Protein AF-A0ABD7VKP6-F1 (afdb_monomer)

Organism: Pseudomonas fluorescens (NCBI:txid294)

Foldseek 3Di:
DPAPDPPCDPVNLVVLVVVLVVLVVCLVPPQDDDPDPLVSQLVSLVSQLVSLVVNLVSCVNRPHDLVVSVVSLVSNLVSQVSNLPSCCVVVVPNLAASAPLLPDVVSVVVLVVSLVSCVVSVVVVSNVSNVSSVVSNPCQQAAQVVQVSCVVPPPDGHHHDDHRDCVCVLVSQLVPDPDVVRSVVD

Radius of gyration: 18.15 Å; Cα contacts (8 Å, |Δi|>4): 199; chains: 1; bounding box: 39×47×45 Å

Structure (mmCIF, N/CA/C/O backbone):
data_AF-A0ABD7VKP6-F1
#
_entry.id   AF-A0ABD7VKP6-F1
#
loop_
_atom_site.group_PDB
_atom_site.id
_atom_site.type_symbol
_atom_site.label_atom_id
_atom_site.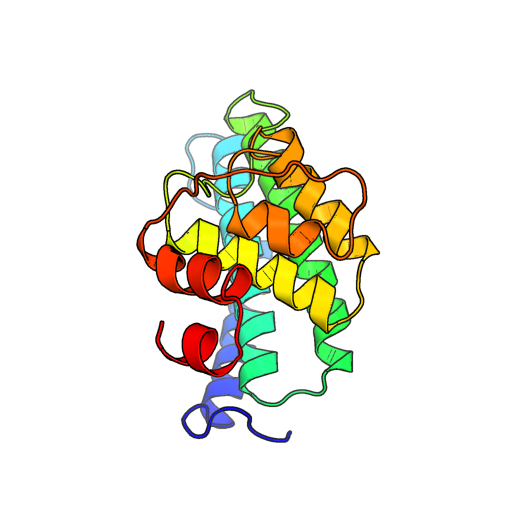label_alt_id
_atom_site.label_comp_id
_atom_site.label_asym_id
_atom_site.label_entity_id
_atom_site.label_seq_id
_atom_site.pdbx_PDB_ins_code
_atom_site.Cartn_x
_atom_sit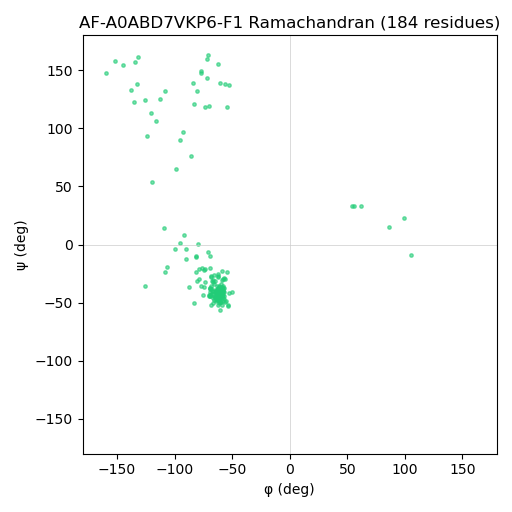e.Cartn_y
_atom_site.Cartn_z
_atom_site.occupancy
_atom_site.B_iso_or_equiv
_atom_site.auth_seq_id
_atom_site.auth_comp_id
_atom_site.auth_asym_id
_atom_site.auth_atom_id
_atom_site.pdbx_PDB_model_num
ATOM 1 N N . MET A 1 1 ? -0.422 -19.521 16.353 1.00 61.12 1 MET A N 1
ATOM 2 C CA . MET A 1 1 ? -1.219 -18.666 15.453 1.00 61.12 1 MET A CA 1
ATOM 3 C C . MET A 1 1 ? -2.625 -18.510 16.026 1.00 61.12 1 MET A C 1
ATOM 5 O O . MET A 1 1 ? -3.305 -19.516 16.214 1.00 61.12 1 MET A O 1
ATOM 9 N N . GLN A 1 2 ? -3.047 -17.293 16.378 1.00 71.88 2 GLN A N 1
ATOM 10 C CA . GLN A 1 2 ? -4.435 -17.028 16.788 1.00 71.88 2 GLN A CA 1
ATOM 11 C C . GLN A 1 2 ? -5.230 -16.589 15.557 1.00 71.88 2 GLN A C 1
ATOM 13 O O . GLN A 1 2 ? -5.168 -15.423 15.173 1.00 71.88 2 GLN A O 1
ATOM 18 N N . LYS A 1 3 ? -5.950 -17.519 14.915 1.00 74.31 3 LYS A N 1
ATOM 19 C CA . LYS A 1 3 ? -6.678 -17.238 13.667 1.00 74.31 3 LYS A CA 1
ATOM 20 C C . LYS A 1 3 ? -7.628 -16.054 13.820 1.00 74.31 3 LYS A C 1
ATOM 22 O O . LYS A 1 3 ? -8.584 -16.125 14.591 1.00 74.31 3 LYS A O 1
ATOM 27 N N . ARG A 1 4 ? -7.387 -14.995 13.040 1.00 85.25 4 ARG A N 1
ATOM 28 C CA . ARG A 1 4 ? -8.239 -13.793 13.006 1.00 85.25 4 ARG A CA 1
ATOM 29 C C . ARG A 1 4 ? -9.466 -13.986 12.115 1.00 85.25 4 ARG A C 1
ATOM 31 O O . ARG A 1 4 ? -10.488 -13.348 12.341 1.00 85.25 4 ARG A O 1
ATOM 38 N N . GLN A 1 5 ? -9.395 -14.906 11.151 1.00 87.94 5 GLN A N 1
ATOM 39 C CA . GLN A 1 5 ? -10.505 -15.266 10.271 1.00 87.94 5 GLN A CA 1
ATOM 40 C C . GLN A 1 5 ? -10.771 -16.775 10.310 1.00 87.94 5 GLN A C 1
ATOM 42 O O . GLN A 1 5 ? -9.892 -17.580 10.014 1.00 87.94 5 GLN A O 1
ATOM 47 N N . LYS A 1 6 ? -12.009 -17.171 10.630 1.00 84.94 6 LYS A N 1
ATOM 48 C CA . LYS A 1 6 ? -12.403 -18.586 10.775 1.00 84.94 6 LYS A CA 1
ATOM 49 C C . LYS A 1 6 ? -12.359 -19.356 9.455 1.00 84.94 6 LYS A C 1
ATOM 51 O O . LYS A 1 6 ? -12.109 -20.556 9.460 1.00 84.94 6 LYS A O 1
ATOM 56 N N . LEU A 1 7 ? -12.603 -18.667 8.340 1.00 87.06 7 LEU A N 1
ATOM 57 C CA . LEU A 1 7 ? -12.627 -19.264 7.001 1.00 87.06 7 LEU A CA 1
ATOM 58 C C . LEU A 1 7 ? -11.227 -19.446 6.388 1.00 87.06 7 LEU A C 1
ATOM 60 O O . LEU A 1 7 ? -11.088 -20.130 5.377 1.00 87.06 7 LEU A O 1
ATOM 64 N N . PHE A 1 8 ? -10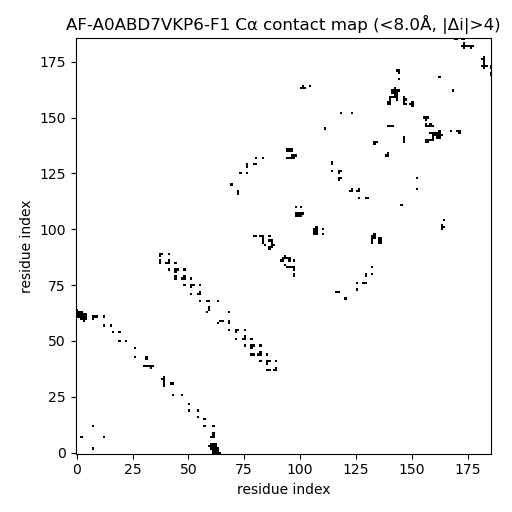.184 -18.877 6.999 1.00 89.31 8 PHE A N 1
ATOM 65 C CA . PHE A 1 8 ? -8.807 -18.998 6.528 1.00 89.31 8 PHE A CA 1
ATOM 66 C C . PHE A 1 8 ? -8.113 -20.152 7.267 1.00 89.31 8 PHE A C 1
ATOM 68 O O . PHE A 1 8 ? -7.595 -20.002 8.375 1.00 89.31 8 PHE A O 1
ATOM 75 N N . SER A 1 9 ? -8.203 -21.353 6.690 1.00 90.75 9 SER A N 1
ATOM 76 C CA . SER A 1 9 ? -7.634 -22.570 7.289 1.00 90.75 9 SER A CA 1
ATOM 77 C C . SER A 1 9 ? -6.103 -22.593 7.222 1.00 90.75 9 SER A C 1
ATOM 79 O O . SER A 1 9 ? -5.511 -21.943 6.365 1.00 90.75 9 SER A O 1
ATOM 81 N N . ASP A 1 10 ? -5.462 -23.401 8.076 1.00 90.69 10 ASP A N 1
ATOM 82 C CA . ASP A 1 10 ? -3.998 -23.556 8.044 1.00 90.69 10 ASP A CA 1
ATOM 83 C C . ASP A 1 10 ? -3.551 -24.133 6.698 1.00 90.69 10 ASP A C 1
ATOM 85 O O . ASP A 1 10 ? -2.626 -23.626 6.086 1.00 90.69 10 ASP A O 1
ATOM 89 N N . ALA A 1 11 ? -4.283 -25.119 6.168 1.00 93.19 11 ALA A N 1
ATOM 90 C CA . ALA A 1 11 ? -4.000 -25.691 4.854 1.00 93.19 11 ALA A CA 1
ATOM 91 C C . ALA A 1 11 ? -4.058 -24.644 3.729 1.00 93.19 11 ALA A C 1
ATOM 93 O O . ALA A 1 11 ? -3.255 -24.684 2.800 1.00 93.19 11 ALA A O 1
ATOM 94 N N . HIS A 1 12 ? -4.995 -23.696 3.809 1.00 92.81 12 HIS A N 1
ATOM 95 C CA . HIS A 1 12 ? -5.077 -22.611 2.837 1.00 92.81 12 HIS A CA 1
ATOM 96 C C . HIS A 1 12 ? -3.901 -21.637 2.982 1.00 92.81 12 HIS A C 1
ATOM 98 O O . HIS A 1 12 ? -3.329 -21.227 1.976 1.00 92.81 12 HIS A O 1
ATOM 104 N N . TYR A 1 13 ? -3.501 -21.314 4.213 1.00 94.62 13 TYR A N 1
ATOM 105 C CA . TYR A 1 13 ? -2.334 -20.473 4.462 1.00 94.62 13 TYR A CA 1
ATOM 106 C C . TYR A 1 13 ? -1.031 -21.123 3.971 1.00 94.62 13 TYR A C 1
ATOM 108 O O . TYR A 1 13 ? -0.263 -20.482 3.261 1.00 94.62 13 TYR A O 1
ATOM 116 N N . GLU A 1 14 ? -0.820 -22.412 4.241 1.00 95.06 14 GLU A N 1
ATOM 117 C CA . GLU A 1 14 ? 0.347 -23.160 3.754 1.00 95.06 14 GLU A CA 1
ATOM 118 C C . GLU A 1 14 ? 0.389 -23.240 2.221 1.00 95.06 14 GLU A C 1
ATOM 120 O O . GLU A 1 14 ? 1.440 -23.062 1.603 1.00 95.06 14 GLU A O 1
ATOM 125 N N . ASN A 1 15 ? -0.766 -23.452 1.579 1.00 96.25 15 ASN A N 1
ATOM 126 C CA . ASN A 1 15 ? -0.862 -23.400 0.120 1.00 96.25 15 ASN A CA 1
ATOM 127 C C . ASN A 1 15 ? -0.498 -22.011 -0.415 1.00 96.25 15 ASN A C 1
ATOM 129 O O . ASN A 1 15 ? 0.303 -21.915 -1.342 1.00 96.25 15 ASN A O 1
ATOM 133 N N . PHE A 1 16 ? -1.014 -20.949 0.210 1.00 96.06 16 PHE A N 1
ATOM 134 C CA . PHE A 1 16 ? -0.663 -19.577 -0.141 1.00 96.06 16 PHE A CA 1
ATOM 135 C C . PHE A 1 16 ? 0.844 -19.315 0.002 1.00 96.06 16 PHE A C 1
ATOM 137 O O . PHE A 1 16 ? 1.443 -18.716 -0.888 1.00 96.06 16 PHE A O 1
ATOM 144 N N . LEU A 1 17 ? 1.482 -19.767 1.089 1.00 96.50 17 LEU A N 1
ATOM 145 C CA . LEU A 1 17 ? 2.922 -19.582 1.298 1.00 96.50 17 LEU A CA 1
ATOM 146 C C . LEU A 1 17 ? 3.752 -20.294 0.224 1.00 96.50 17 LEU A C 1
ATOM 148 O O . LEU A 1 17 ? 4.722 -19.716 -0.274 1.00 96.50 17 LEU A O 1
ATOM 152 N N . ARG A 1 18 ? 3.351 -21.508 -0.170 1.00 97.31 18 ARG A N 1
ATOM 153 C CA . ARG A 1 18 ? 3.990 -22.248 -1.267 1.00 97.31 18 ARG A CA 1
ATOM 154 C C . ARG A 1 18 ? 3.856 -21.503 -2.596 1.00 97.31 18 ARG A C 1
ATOM 156 O O . ARG A 1 18 ? 4.871 -21.223 -3.227 1.00 97.31 18 ARG A O 1
ATOM 163 N N . GLU A 1 19 ? 2.639 -21.117 -2.975 1.00 96.38 19 GLU A N 1
ATOM 164 C CA . GLU A 1 19 ? 2.368 -20.368 -4.213 1.00 96.38 19 GLU A CA 1
ATOM 165 C C . GLU A 1 19 ? 3.098 -19.017 -4.236 1.00 96.38 19 GLU A C 1
ATOM 167 O O . GLU A 1 19 ? 3.648 -18.604 -5.257 1.00 96.38 19 GLU A O 1
ATOM 172 N N . HIS A 1 20 ? 3.167 -18.330 -3.094 1.00 96.50 20 HIS A N 1
ATOM 173 C CA . HIS A 1 20 ? 3.938 -17.101 -2.948 1.00 96.50 20 HIS A CA 1
ATOM 174 C C . HIS A 1 20 ? 5.443 -17.345 -3.147 1.00 96.50 20 HIS A C 1
ATOM 176 O O . HIS A 1 20 ? 6.126 -16.530 -3.772 1.00 96.50 20 HIS A O 1
ATOM 182 N N . GLY A 1 21 ? 5.977 -18.453 -2.626 1.00 95.69 21 GLY A N 1
ATOM 183 C CA . GLY A 1 21 ? 7.357 -18.878 -2.865 1.00 95.69 21 GLY A CA 1
ATOM 184 C C . GLY A 1 21 ? 7.633 -19.120 -4.350 1.00 95.69 21 GLY A C 1
ATOM 185 O O . GLY A 1 21 ? 8.574 -18.550 -4.898 1.00 95.69 21 GLY A O 1
ATOM 186 N N . GLU A 1 22 ? 6.766 -19.878 -5.019 1.00 96.00 22 GLU A N 1
ATOM 187 C CA . GLU A 1 22 ? 6.849 -20.150 -6.460 1.00 96.00 22 GLU A CA 1
ATOM 188 C C . GLU A 1 22 ? 6.796 -18.857 -7.290 1.00 96.00 22 GLU A C 1
ATOM 190 O O . GLU A 1 22 ? 7.617 -18.654 -8.187 1.00 96.00 22 GLU A O 1
ATOM 195 N N . ALA A 1 23 ? 5.901 -17.927 -6.947 1.00 95.62 23 ALA A N 1
ATOM 196 C CA . ALA A 1 23 ? 5.805 -16.628 -7.610 1.00 95.62 23 ALA A CA 1
ATOM 197 C C . ALA A 1 23 ? 7.088 -15.784 -7.464 1.00 95.62 23 ALA A C 1
ATOM 199 O O . ALA A 1 23 ? 7.480 -15.088 -8.406 1.00 95.62 23 ALA A O 1
ATOM 200 N N . ASN A 1 24 ? 7.774 -15.859 -6.319 1.00 94.12 24 ASN A N 1
ATOM 201 C CA . ASN A 1 24 ? 9.070 -15.198 -6.139 1.00 94.12 24 ASN A CA 1
ATOM 202 C C . ASN A 1 24 ? 10.174 -15.835 -6.995 1.00 94.12 24 ASN A C 1
ATOM 204 O O . ASN A 1 24 ? 11.036 -15.119 -7.506 1.00 94.12 24 ASN A O 1
ATOM 208 N N . GLU A 1 25 ? 10.158 -17.152 -7.193 1.00 94.19 25 GLU A N 1
ATOM 209 C CA . GLU A 1 25 ? 11.109 -17.813 -8.097 1.00 94.19 25 GLU A CA 1
ATOM 210 C C . GLU A 1 25 ? 10.847 -17.455 -9.566 1.00 94.19 25 GLU A C 1
ATOM 212 O O . GLU A 1 25 ? 11.790 -17.196 -10.321 1.00 94.19 25 GLU A O 1
ATOM 217 N N . ILE A 1 26 ? 9.577 -17.329 -9.967 1.00 92.25 26 ILE A N 1
ATOM 218 C CA . ILE A 1 26 ? 9.206 -16.816 -11.295 1.00 92.25 26 ILE A CA 1
ATOM 219 C C . ILE A 1 26 ? 9.755 -15.400 -11.483 1.00 92.25 26 ILE A C 1
ATOM 221 O O . ILE A 1 26 ? 10.364 -15.116 -12.514 1.00 92.25 26 ILE A O 1
ATOM 225 N N . LEU A 1 27 ? 9.620 -14.525 -10.481 1.00 92.62 27 LEU A N 1
ATOM 226 C CA . LEU A 1 27 ? 10.197 -13.180 -10.532 1.00 92.62 27 LEU A CA 1
ATOM 227 C C . LEU A 1 27 ? 11.716 -13.205 -10.764 1.00 92.62 27 LEU A C 1
ATOM 229 O O . LEU A 1 27 ? 12.222 -12.370 -11.506 1.00 92.62 27 LEU A O 1
ATOM 233 N N . LYS A 1 28 ? 12.461 -14.149 -10.190 1.00 91.38 28 LYS A N 1
ATOM 234 C CA . LYS A 1 28 ? 13.923 -14.217 -10.381 1.00 91.38 28 LYS A CA 1
ATOM 235 C C . LYS A 1 28 ? 14.334 -14.723 -11.764 1.00 91.38 28 LYS A C 1
ATOM 237 O O . LYS A 1 28 ? 15.387 -14.341 -12.264 1.00 91.38 28 LYS A O 1
ATOM 242 N N . THR A 1 29 ? 13.537 -15.606 -12.355 1.00 92.19 29 THR A N 1
ATOM 243 C CA . THR A 1 29 ? 13.946 -16.413 -13.519 1.00 92.19 29 THR A CA 1
ATOM 244 C C . THR A 1 29 ? 13.270 -16.001 -14.822 1.00 92.19 29 THR A C 1
ATOM 246 O O . THR A 1 29 ? 13.805 -16.250 -15.900 1.00 92.19 29 THR A O 1
ATOM 249 N N . THR A 1 30 ? 12.101 -15.366 -14.743 1.00 92.94 30 THR A N 1
ATOM 250 C CA . THR A 1 30 ? 11.238 -15.108 -15.897 1.00 92.94 30 THR A CA 1
ATOM 251 C C . THR A 1 30 ? 11.172 -13.621 -16.195 1.00 92.94 30 THR A C 1
ATOM 253 O O . THR A 1 30 ? 10.787 -12.829 -15.336 1.00 92.94 30 THR A O 1
ATOM 256 N N . LYS A 1 31 ? 11.498 -13.237 -17.434 1.00 92.81 31 LYS A N 1
ATOM 257 C CA . LYS A 1 31 ? 11.267 -11.883 -17.950 1.00 92.81 31 LYS A CA 1
ATOM 258 C C . LYS A 1 31 ? 9.812 -11.732 -18.385 1.00 92.81 31 LYS A C 1
ATOM 260 O O . LYS A 1 31 ? 9.294 -12.599 -19.089 1.00 92.81 31 LYS A O 1
ATOM 265 N N . PHE A 1 32 ? 9.148 -10.656 -17.973 1.00 94.50 32 PHE A N 1
ATOM 266 C CA . PHE A 1 32 ? 7.759 -10.435 -18.366 1.00 94.50 32 PHE A CA 1
ATOM 267 C C . PHE A 1 32 ? 7.686 -9.919 -19.801 1.00 94.50 32 PHE A C 1
ATOM 269 O O . PHE A 1 32 ? 8.586 -9.236 -20.290 1.00 94.50 32 PHE A O 1
ATOM 276 N N . LYS A 1 33 ? 6.620 -10.290 -20.511 1.00 95.44 33 LYS A N 1
ATOM 277 C CA . LYS A 1 33 ? 6.442 -9.866 -21.897 1.00 95.44 33 LYS A CA 1
ATOM 278 C C . LYS A 1 33 ? 6.055 -8.387 -21.926 1.00 95.44 33 LYS A C 1
ATOM 280 O O . LYS A 1 33 ? 5.004 -8.021 -21.413 1.00 95.44 33 LYS A O 1
ATOM 285 N N . SER A 1 34 ? 6.896 -7.576 -22.553 1.00 95.44 34 SER A N 1
ATOM 286 C CA . SER A 1 34 ? 6.649 -6.169 -22.858 1.00 95.44 34 SER A CA 1
ATOM 287 C C . SER A 1 34 ? 7.427 -5.786 -24.114 1.00 95.44 34 SER A C 1
ATOM 289 O O . SER A 1 34 ? 8.413 -6.448 -24.452 1.00 95.44 34 SER A O 1
ATOM 291 N N . ASP A 1 35 ? 6.987 -4.728 -24.786 1.00 94.69 35 ASP A N 1
ATOM 292 C CA . ASP A 1 35 ? 7.643 -4.208 -25.985 1.00 94.69 35 ASP A CA 1
ATOM 293 C C . ASP A 1 35 ? 8.922 -3.420 -25.644 1.00 94.69 35 ASP A C 1
ATOM 295 O O . ASP A 1 35 ? 9.801 -3.274 -26.493 1.00 94.69 35 ASP A O 1
ATOM 299 N N . THR A 1 36 ? 9.065 -2.958 -24.393 1.00 96.12 36 THR A N 1
ATOM 300 C CA . THR A 1 36 ? 10.215 -2.171 -23.916 1.00 96.12 36 THR A CA 1
ATOM 301 C C . THR A 1 36 ? 10.779 -2.696 -22.591 1.00 96.12 36 THR A C 1
ATOM 303 O O . THR A 1 36 ? 10.127 -3.450 -21.862 1.00 96.12 36 THR A O 1
ATOM 306 N N . SER A 1 37 ? 12.020 -2.315 -22.263 1.00 95.62 37 SER A N 1
ATOM 307 C CA . SER A 1 37 ? 12.634 -2.615 -20.959 1.00 95.62 37 SER A CA 1
ATOM 308 C C . SER A 1 37 ? 11.895 -1.939 -19.811 1.00 95.62 37 SER A C 1
ATOM 310 O O . SER A 1 37 ? 11.703 -2.545 -18.760 1.00 95.62 37 SER A O 1
ATOM 312 N N . GLU A 1 38 ? 11.456 -0.706 -20.026 1.00 96.38 38 GLU A N 1
ATOM 313 C CA . GLU A 1 38 ? 10.763 0.120 -19.043 1.00 96.38 38 GLU A CA 1
ATOM 314 C C . GLU A 1 38 ? 9.365 -0.446 -18.774 1.00 96.38 38 GLU A C 1
ATOM 316 O O . GLU A 1 38 ? 8.972 -0.615 -17.622 1.00 96.38 38 GLU A O 1
ATOM 321 N N . GLY A 1 39 ? 8.649 -0.852 -19.828 1.00 96.62 39 GLY A N 1
ATOM 322 C CA . GLY A 1 39 ? 7.349 -1.504 -19.700 1.00 96.62 39 GLY A CA 1
ATOM 323 C C . GLY A 1 39 ? 7.444 -2.847 -18.972 1.00 96.62 39 GLY A C 1
ATOM 324 O O . GLY A 1 39 ? 6.588 -3.170 -18.146 1.00 96.62 39 GLY A O 1
ATOM 325 N N . GLU A 1 40 ? 8.506 -3.620 -19.211 1.00 97.31 40 GLU A N 1
ATOM 326 C CA . GLU A 1 40 ? 8.774 -4.847 -18.454 1.00 97.31 40 GLU A CA 1
ATOM 327 C C . GLU A 1 40 ? 9.015 -4.558 -16.970 1.00 97.31 40 GLU A C 1
ATOM 329 O O . GLU A 1 40 ? 8.418 -5.219 -16.116 1.00 97.31 40 GLU A O 1
ATOM 334 N N . ALA A 1 41 ? 9.820 -3.537 -16.663 1.00 97.38 41 ALA A N 1
ATOM 335 C CA . ALA A 1 41 ? 10.109 -3.119 -15.297 1.00 97.38 41 ALA A CA 1
ATOM 336 C C . ALA A 1 41 ? 8.843 -2.654 -14.558 1.00 97.38 41 ALA A C 1
ATOM 338 O O . ALA A 1 41 ? 8.649 -3.010 -13.393 1.00 97.38 41 ALA A O 1
ATOM 339 N N . THR A 1 42 ? 7.945 -1.930 -15.231 1.00 97.56 42 THR A N 1
ATOM 340 C CA . THR A 1 42 ? 6.644 -1.504 -14.687 1.00 97.56 42 THR A CA 1
ATOM 341 C C . THR A 1 42 ? 5.730 -2.691 -14.375 1.00 97.56 42 THR A C 1
ATOM 343 O O . THR A 1 42 ? 5.141 -2.766 -13.291 1.00 97.56 42 THR A O 1
ATOM 346 N N . LEU A 1 43 ? 5.631 -3.665 -15.285 1.00 97.25 43 LEU A N 1
ATOM 347 C CA . LEU A 1 43 ? 4.843 -4.884 -15.056 1.00 97.25 43 LEU A CA 1
ATOM 348 C C . LEU A 1 43 ? 5.411 -5.706 -13.893 1.00 97.25 43 LEU A C 1
ATOM 350 O O . LEU A 1 43 ? 4.673 -6.160 -13.012 1.00 97.25 43 LEU A O 1
ATOM 354 N N . ARG A 1 44 ? 6.734 -5.871 -13.870 1.00 97.38 44 ARG A N 1
ATOM 355 C CA . ARG A 1 44 ? 7.465 -6.593 -12.826 1.00 97.38 44 ARG A CA 1
ATOM 356 C C . ARG A 1 44 ? 7.295 -5.946 -11.459 1.00 97.38 44 ARG A C 1
ATOM 358 O O . ARG A 1 44 ? 7.018 -6.651 -10.486 1.00 97.38 44 ARG A O 1
ATOM 365 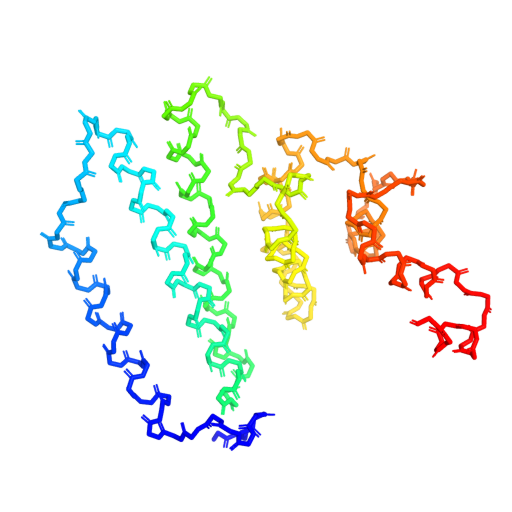N N . SER A 1 45 ? 7.441 -4.628 -11.372 1.00 97.81 45 SER A N 1
ATOM 366 C CA . SER A 1 45 ? 7.311 -3.897 -10.114 1.00 97.81 45 SER A CA 1
ATOM 367 C C . SER A 1 45 ? 5.877 -3.949 -9.577 1.00 97.81 45 SER A C 1
ATOM 369 O O . SER A 1 45 ? 5.699 -4.221 -8.389 1.00 97.81 45 SER A O 1
ATOM 371 N N . ARG A 1 46 ? 4.844 -3.835 -10.436 1.00 97.00 46 ARG A N 1
ATOM 372 C CA . ARG A 1 46 ? 3.435 -4.037 -10.027 1.00 97.00 46 ARG A CA 1
ATOM 373 C C . ARG A 1 46 ? 3.201 -5.437 -9.489 1.00 97.00 46 ARG A C 1
ATOM 375 O O . ARG A 1 46 ? 2.571 -5.597 -8.447 1.00 97.00 46 ARG A O 1
ATOM 382 N N . PHE A 1 47 ? 3.700 -6.457 -10.181 1.00 97.25 47 PHE A N 1
ATOM 383 C CA . PHE A 1 47 ? 3.543 -7.835 -9.730 1.00 97.25 47 PHE A CA 1
ATOM 384 C C . PHE A 1 47 ? 4.223 -8.056 -8.377 1.00 97.25 47 PHE A C 1
ATOM 386 O O . PHE A 1 47 ? 3.599 -8.593 -7.463 1.00 97.25 47 PHE A O 1
ATOM 393 N N . SER A 1 48 ? 5.468 -7.594 -8.220 1.00 97.75 48 SER A N 1
ATOM 394 C CA . SER A 1 48 ? 6.211 -7.717 -6.963 1.00 97.75 48 SER A CA 1
ATOM 395 C C . SER A 1 48 ? 5.529 -6.980 -5.810 1.00 97.75 48 SER A C 1
ATOM 397 O O . SER A 1 48 ? 5.462 -7.524 -4.708 1.00 97.75 48 SER A O 1
ATOM 399 N N . GLN A 1 49 ? 5.017 -5.769 -6.040 1.00 98.19 49 GLN A N 1
ATOM 400 C CA . GLN A 1 49 ? 4.299 -5.002 -5.024 1.00 98.19 49 GLN A CA 1
ATOM 401 C C . GLN A 1 49 ? 3.002 -5.711 -4.6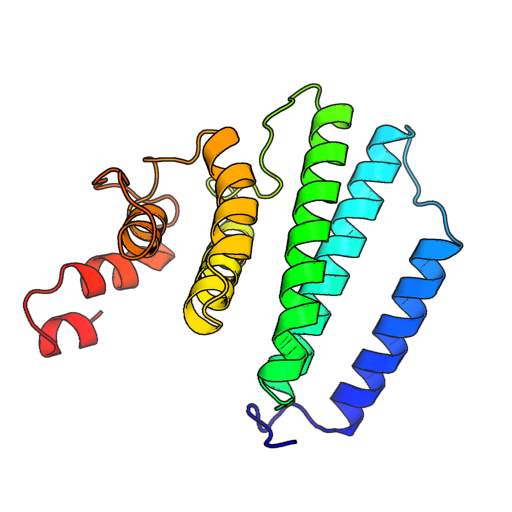08 1.00 98.19 49 GLN A C 1
ATOM 403 O O . GLN A 1 49 ? 2.781 -5.918 -3.414 1.00 98.19 49 GLN A O 1
ATOM 408 N N . ARG A 1 50 ? 2.195 -6.197 -5.562 1.00 97.19 50 ARG A N 1
ATOM 409 C CA . ARG A 1 50 ? 0.966 -6.955 -5.253 1.00 97.19 50 ARG A CA 1
ATOM 410 C C . ARG A 1 50 ? 1.260 -8.252 -4.512 1.00 97.19 50 ARG A C 1
ATOM 412 O O . ARG A 1 50 ? 0.496 -8.650 -3.634 1.00 97.19 50 ARG A O 1
ATOM 419 N N . LEU A 1 51 ? 2.356 -8.923 -4.861 1.00 97.81 51 LEU A N 1
ATOM 420 C CA . LEU A 1 51 ? 2.787 -10.144 -4.193 1.00 97.81 51 LEU A CA 1
ATOM 421 C C . LEU A 1 51 ? 3.167 -9.870 -2.726 1.00 97.81 51 LEU A C 1
ATOM 423 O O . LEU A 1 51 ? 2.773 -10.637 -1.844 1.00 97.81 51 LEU A O 1
ATOM 427 N N . ALA A 1 52 ? 3.857 -8.756 -2.454 1.00 98.38 52 ALA A N 1
ATOM 428 C CA . ALA A 1 52 ? 4.179 -8.309 -1.098 1.00 98.38 52 ALA A CA 1
ATOM 429 C C . ALA A 1 52 ? 2.921 -7.933 -0.293 1.00 98.38 52 ALA A C 1
ATOM 431 O O . ALA A 1 52 ? 2.769 -8.392 0.841 1.00 98.38 52 ALA A O 1
ATOM 432 N N . LEU A 1 53 ? 1.989 -7.179 -0.891 1.00 98.19 53 LEU A N 1
ATOM 433 C CA . LEU A 1 53 ? 0.734 -6.785 -0.241 1.00 98.19 53 LEU A CA 1
ATOM 434 C C . LEU A 1 53 ? -0.089 -8.012 0.155 1.00 98.19 53 LEU A C 1
ATOM 436 O O . LEU A 1 53 ? -0.494 -8.152 1.309 1.00 98.19 53 LEU A O 1
ATOM 440 N N . ARG A 1 54 ? -0.277 -8.945 -0.786 1.00 97.19 54 ARG A N 1
ATOM 441 C CA . ARG A 1 54 ? -1.008 -10.195 -0.542 1.00 97.19 54 ARG A CA 1
ATOM 442 C C . ARG A 1 54 ? -0.402 -10.996 0.600 1.00 97.19 54 ARG A C 1
ATOM 444 O O . ARG A 1 54 ? -1.151 -11.532 1.408 1.00 97.19 54 ARG A O 1
ATOM 451 N N . LYS A 1 55 ? 0.929 -11.066 0.692 1.00 97.69 55 LYS A N 1
ATOM 452 C CA . LYS A 1 55 ? 1.595 -11.774 1.790 1.00 97.69 55 LYS A CA 1
ATOM 453 C C . LYS A 1 55 ? 1.344 -11.113 3.135 1.00 97.69 55 LYS A C 1
ATOM 455 O O . LYS A 1 55 ? 0.970 -11.813 4.070 1.00 97.69 55 LYS A O 1
ATOM 460 N N . LEU A 1 56 ? 1.502 -9.794 3.227 1.00 97.81 56 LEU A N 1
ATOM 461 C CA . LEU A 1 56 ? 1.226 -9.062 4.463 1.00 97.81 56 LEU A CA 1
ATOM 462 C C . LEU A 1 56 ? -0.225 -9.280 4.922 1.00 97.81 56 LEU A C 1
ATOM 464 O O . LEU A 1 56 ? -0.456 -9.599 6.089 1.00 97.81 56 LEU A O 1
ATOM 468 N N . MET A 1 57 ? -1.184 -9.177 3.996 1.00 95.81 57 MET A N 1
ATOM 469 C CA . MET A 1 57 ? -2.600 -9.411 4.292 1.00 95.81 57 MET A CA 1
ATOM 470 C C . MET A 1 57 ? -2.858 -10.853 4.730 1.00 95.81 57 MET A C 1
ATOM 472 O O . MET A 1 57 ? -3.486 -11.067 5.763 1.00 95.81 57 MET A O 1
ATOM 476 N N . ALA A 1 58 ? -2.325 -11.843 4.009 1.00 95.88 58 ALA A N 1
ATOM 477 C CA . ALA A 1 58 ? -2.489 -13.253 4.351 1.00 95.88 58 ALA A CA 1
ATOM 478 C C . ALA A 1 58 ? -1.925 -13.576 5.741 1.00 95.88 58 ALA A C 1
ATOM 480 O O . ALA A 1 58 ? -2.605 -14.227 6.527 1.00 95.88 58 ALA A O 1
ATOM 481 N N . MET A 1 59 ? -0.734 -13.071 6.081 1.00 96.19 59 MET A N 1
ATOM 482 C CA . MET A 1 59 ? -0.130 -13.249 7.408 1.00 96.19 59 MET A CA 1
ATOM 483 C C . MET A 1 59 ? -0.994 -12.631 8.513 1.00 96.19 59 MET A C 1
ATOM 485 O O . MET A 1 59 ? -1.263 -13.267 9.539 1.00 96.19 59 MET A O 1
ATOM 489 N N . TYR A 1 60 ? -1.485 -11.406 8.298 1.00 94.88 60 TYR A N 1
ATOM 490 C CA . TYR A 1 60 ? -2.403 -10.767 9.237 1.00 94.88 60 TYR A CA 1
ATOM 491 C C . TYR A 1 60 ? -3.671 -11.610 9.428 1.00 94.88 60 TYR A C 1
ATOM 493 O O . TYR A 1 60 ? -4.007 -11.962 10.563 1.00 94.88 60 TYR A O 1
ATOM 501 N N . THR A 1 61 ? -4.336 -11.996 8.338 1.00 93.88 61 THR A N 1
ATOM 502 C CA . THR A 1 61 ? -5.571 -12.795 8.350 1.00 93.88 61 THR A CA 1
ATOM 503 C C . THR A 1 61 ? -5.375 -14.168 8.994 1.00 93.88 61 THR A C 1
ATOM 505 O O . THR A 1 61 ? -6.234 -14.610 9.766 1.00 93.88 61 THR A O 1
ATOM 508 N N . ALA A 1 62 ? -4.237 -14.816 8.734 1.00 94.62 62 ALA A N 1
ATOM 509 C CA . ALA A 1 62 ? -3.879 -16.110 9.302 1.00 94.62 62 ALA A CA 1
ATOM 510 C C . ALA A 1 62 ? -3.763 -16.061 10.825 1.00 94.62 62 ALA A C 1
ATOM 512 O O . ALA A 1 62 ? -4.049 -17.053 11.488 1.00 94.62 62 ALA A O 1
ATOM 513 N N . GLY A 1 63 ? -3.438 -14.904 11.403 1.00 93.81 63 GLY A N 1
ATOM 514 C CA . GLY A 1 63 ? -3.232 -14.804 12.844 1.00 93.81 63 GLY A CA 1
ATOM 515 C C . GLY A 1 63 ? -1.771 -14.835 13.261 1.00 93.81 63 GLY A C 1
ATOM 516 O O . GLY A 1 63 ? -1.490 -15.220 14.399 1.00 93.81 63 GLY A O 1
ATOM 517 N N . GLU A 1 64 ? -0.857 -14.484 12.353 1.00 95.12 64 GLU A N 1
ATOM 518 C CA . GLU A 1 64 ? 0.564 -14.351 12.669 1.00 95.12 64 GLU A CA 1
ATOM 519 C C . GLU A 1 64 ? 0.793 -13.253 13.712 1.00 95.12 64 GLU A C 1
ATOM 521 O O . GLU A 1 64 ? -0.014 -12.319 13.868 1.00 95.12 64 GLU A O 1
ATOM 526 N N . GLU A 1 65 ? 1.903 -13.376 14.436 1.00 94.56 65 GLU A N 1
ATOM 527 C CA . GLU A 1 65 ? 2.312 -12.396 15.438 1.00 94.56 65 GLU A CA 1
ATOM 528 C C . GLU A 1 65 ? 2.523 -11.026 14.793 1.00 94.56 65 GLU A C 1
ATOM 530 O O . GLU A 1 65 ? 3.115 -10.915 13.720 1.00 94.56 65 GLU A O 1
ATOM 535 N N . ILE A 1 66 ? 2.076 -9.960 15.460 1.00 94.38 66 ILE A N 1
ATOM 536 C CA . ILE A 1 66 ? 2.155 -8.594 14.916 1.00 94.38 66 ILE A CA 1
ATOM 537 C C . ILE A 1 66 ? 3.604 -8.194 14.601 1.00 94.38 66 ILE A C 1
ATOM 539 O O . ILE A 1 66 ? 3.865 -7.558 13.582 1.00 94.38 66 ILE A O 1
ATOM 543 N N . SER A 1 67 ? 4.562 -8.633 15.423 1.00 95.75 67 SER A N 1
ATOM 544 C CA . SER A 1 67 ? 5.995 -8.402 15.201 1.00 95.75 67 SER A CA 1
ATOM 545 C C . SER A 1 67 ? 6.502 -8.976 13.874 1.00 95.75 67 SER A C 1
ATOM 547 O O . SER A 1 67 ? 7.401 -8.397 13.268 1.00 95.75 67 SER A O 1
ATOM 549 N N . SER A 1 68 ? 5.902 -10.065 13.380 1.00 96.25 68 SER A N 1
ATOM 550 C CA . SER A 1 68 ? 6.255 -10.668 12.088 1.00 96.25 68 SER A CA 1
ATOM 551 C C . SER A 1 68 ? 5.761 -9.852 10.886 1.00 96.25 68 SER A C 1
ATOM 553 O O . SER A 1 68 ? 6.319 -9.969 9.794 1.00 96.25 68 SER A O 1
ATOM 555 N N . LEU A 1 69 ? 4.753 -8.992 11.080 1.00 97.38 69 LEU A N 1
ATOM 556 C CA . LEU A 1 69 ? 4.177 -8.154 10.025 1.00 97.38 69 LEU A CA 1
ATOM 557 C C . LEU A 1 69 ? 5.045 -6.929 9.727 1.00 97.38 69 LEU A C 1
ATOM 559 O O . LEU A 1 69 ? 5.088 -6.473 8.589 1.00 97.38 69 LEU A O 1
ATOM 563 N N . ILE A 1 70 ? 5.773 -6.423 10.726 1.00 97.31 70 ILE A N 1
ATOM 564 C CA . ILE A 1 70 ? 6.632 -5.235 10.612 1.00 97.31 70 ILE A CA 1
ATOM 565 C C . ILE A 1 70 ? 7.643 -5.343 9.451 1.00 97.31 70 ILE A C 1
ATOM 567 O O . ILE A 1 70 ? 7.645 -4.449 8.602 1.00 97.31 70 ILE A O 1
ATOM 571 N N . PRO A 1 71 ? 8.467 -6.406 9.335 1.00 98.12 71 PRO A N 1
ATOM 572 C CA . PRO A 1 71 ? 9.391 -6.533 8.205 1.00 98.12 71 PRO A CA 1
ATOM 573 C C . PRO A 1 71 ? 8.672 -6.715 6.860 1.00 98.12 71 PRO A C 1
ATOM 575 O O . PRO A 1 71 ? 9.211 -6.343 5.820 1.00 98.12 71 PRO A O 1
ATOM 578 N N . GLN A 1 72 ? 7.451 -7.263 6.849 1.00 98.25 72 GLN A N 1
ATOM 579 C CA . GLN A 1 72 ? 6.673 -7.384 5.612 1.00 98.25 72 GLN A CA 1
ATOM 580 C C . GLN A 1 72 ? 6.103 -6.037 5.162 1.00 98.25 72 GLN A C 1
ATOM 582 O O . GLN A 1 72 ? 6.085 -5.771 3.963 1.00 98.25 72 GLN A O 1
ATOM 587 N N . LEU A 1 73 ? 5.680 -5.185 6.101 1.00 98.62 73 LEU A N 1
ATOM 588 C CA . LEU A 1 73 ? 5.254 -3.816 5.813 1.00 98.62 73 LEU A CA 1
ATOM 589 C C . LEU A 1 73 ? 6.417 -2.984 5.257 1.00 98.62 73 LEU A C 1
ATOM 591 O O . LEU A 1 73 ? 6.239 -2.254 4.289 1.00 98.62 73 LEU A O 1
ATOM 595 N N . GLU A 1 74 ? 7.617 -3.142 5.813 1.00 98.62 74 GLU A N 1
ATOM 596 C CA . GLU A 1 74 ? 8.819 -2.475 5.304 1.00 98.62 74 GLU A CA 1
ATOM 597 C C . GLU A 1 74 ? 9.162 -2.904 3.873 1.00 98.62 74 GLU A C 1
ATOM 599 O O . GLU A 1 74 ? 9.329 -2.054 2.998 1.00 98.62 74 GLU A O 1
ATOM 604 N N . ASN A 1 75 ? 9.162 -4.215 3.607 1.00 98.50 75 ASN A N 1
ATOM 605 C CA . ASN A 1 75 ? 9.327 -4.747 2.253 1.00 98.50 75 ASN A CA 1
ATOM 606 C C . ASN A 1 75 ? 8.219 -4.260 1.302 1.00 98.50 75 ASN A C 1
ATOM 608 O O . ASN A 1 75 ? 8.489 -3.983 0.137 1.00 98.50 75 ASN A O 1
ATOM 612 N N . LEU A 1 76 ? 6.974 -4.139 1.771 1.00 98.75 76 LEU A N 1
ATOM 613 C CA . LEU A 1 76 ? 5.873 -3.625 0.958 1.00 98.75 76 LEU A CA 1
ATOM 614 C C . LEU A 1 76 ? 6.113 -2.169 0.537 1.00 98.75 76 LEU A C 1
ATOM 616 O O . LEU A 1 76 ? 5.987 -1.868 -0.649 1.00 98.75 76 LEU A O 1
ATOM 620 N N . VAL A 1 77 ? 6.499 -1.290 1.467 1.00 98.81 77 VAL A N 1
ATOM 621 C CA . VAL A 1 77 ? 6.818 0.116 1.157 1.00 98.81 77 VAL A CA 1
ATOM 622 C C . VAL A 1 77 ? 7.981 0.213 0.167 1.00 98.81 77 VAL A C 1
ATOM 624 O O . VAL A 1 77 ? 7.884 0.954 -0.806 1.00 98.81 77 VAL A O 1
ATOM 627 N N . GLU A 1 78 ? 9.023 -0.606 0.323 1.00 98.81 78 GLU A N 1
ATOM 628 C CA . GLU A 1 78 ? 10.112 -0.695 -0.660 1.00 98.81 78 GLU A CA 1
ATOM 629 C C . GLU A 1 78 ? 9.595 -1.085 -2.060 1.00 98.81 78 GLU A C 1
ATOM 631 O O . GLU A 1 78 ? 10.024 -0.525 -3.070 1.00 98.81 78 GLU A O 1
ATOM 636 N N . LYS A 1 79 ? 8.628 -2.011 -2.162 1.00 98.75 79 LYS A N 1
ATOM 637 C CA . LYS A 1 79 ? 8.053 -2.381 -3.469 1.00 98.75 79 LYS A CA 1
ATOM 638 C C . LYS A 1 79 ? 7.228 -1.261 -4.098 1.00 98.75 79 LYS A C 1
ATOM 640 O O . LYS A 1 79 ? 7.183 -1.193 -5.326 1.00 98.75 79 LYS A O 1
ATOM 645 N N . TYR A 1 80 ? 6.633 -0.374 -3.304 1.00 98.75 80 TYR A N 1
ATOM 646 C CA . TYR A 1 80 ? 6.016 0.846 -3.827 1.00 98.75 80 TYR A CA 1
ATOM 647 C C . TYR A 1 80 ? 7.037 1.837 -4.365 1.00 98.75 80 TYR A C 1
ATOM 649 O O . TYR A 1 80 ? 6.830 2.360 -5.454 1.00 98.75 80 TYR A O 1
ATOM 657 N N . GLU A 1 81 ? 8.148 2.047 -3.662 1.00 98.81 81 GLU A N 1
ATOM 658 C CA . GLU A 1 81 ? 9.233 2.920 -4.130 1.00 98.81 81 GLU A CA 1
ATOM 659 C C . GLU A 1 81 ? 9.824 2.402 -5.453 1.00 98.81 81 GLU A C 1
ATOM 661 O O . GLU A 1 81 ? 9.991 3.161 -6.405 1.00 98.81 81 GLU A O 1
ATOM 666 N N . ILE A 1 82 ? 10.054 1.087 -5.564 1.00 98.62 82 ILE A N 1
ATOM 667 C CA . ILE A 1 82 ? 10.519 0.451 -6.810 1.00 98.62 82 ILE A CA 1
ATOM 668 C C . ILE A 1 82 ? 9.488 0.612 -7.933 1.00 98.62 82 ILE A C 1
ATOM 670 O O . ILE A 1 82 ? 9.853 0.869 -9.082 1.00 98.62 82 ILE A O 1
ATOM 674 N N . ARG A 1 83 ? 8.198 0.444 -7.624 1.00 98.31 83 ARG A N 1
ATOM 675 C CA . ARG A 1 83 ? 7.118 0.627 -8.600 1.00 98.31 83 ARG A CA 1
ATOM 676 C C . ARG A 1 83 ? 7.043 2.061 -9.098 1.00 98.31 83 ARG A C 1
ATOM 678 O O . ARG A 1 83 ? 6.954 2.253 -10.307 1.00 98.31 83 ARG A O 1
ATOM 685 N N . GLN A 1 84 ? 7.105 3.025 -8.190 1.00 98.50 84 GLN A N 1
ATOM 686 C CA . GLN A 1 84 ? 7.102 4.444 -8.514 1.00 98.50 84 GLN A CA 1
ATOM 687 C C . GLN A 1 84 ? 8.269 4.785 -9.447 1.00 98.50 84 GLN A C 1
ATOM 689 O O . GLN A 1 84 ? 8.049 5.348 -10.514 1.00 98.50 84 GLN A O 1
ATOM 694 N N . ALA A 1 85 ? 9.483 4.333 -9.122 1.00 98.50 85 ALA A N 1
ATOM 695 C CA . ALA A 1 85 ? 10.659 4.569 -9.956 1.00 98.50 85 ALA A CA 1
ATOM 696 C C . ALA A 1 85 ? 10.538 3.942 -11.359 1.00 98.50 85 ALA A C 1
ATOM 698 O O . ALA A 1 85 ? 10.939 4.552 -12.349 1.00 98.50 85 ALA A O 1
ATOM 699 N N . ALA A 1 86 ? 9.975 2.733 -11.466 1.00 98.25 86 ALA A N 1
ATOM 700 C CA . ALA A 1 86 ? 9.744 2.085 -12.758 1.00 98.25 86 ALA A CA 1
ATOM 701 C C . ALA A 1 86 ? 8.712 2.846 -13.612 1.00 98.25 86 ALA A C 1
ATOM 703 O O . ALA A 1 86 ? 8.956 3.078 -14.798 1.00 98.25 86 ALA A O 1
ATOM 704 N N . LEU A 1 87 ? 7.602 3.277 -13.000 1.00 97.94 87 LEU A N 1
ATOM 705 C CA . LEU A 1 87 ? 6.586 4.102 -13.660 1.00 97.94 87 LEU A CA 1
ATOM 706 C C . LEU A 1 87 ? 7.175 5.437 -14.117 1.00 97.94 87 LEU A C 1
ATOM 708 O O . LEU A 1 87 ? 7.003 5.811 -15.271 1.00 97.94 87 LEU A O 1
ATOM 712 N N . ALA A 1 88 ? 7.952 6.100 -13.260 1.00 98.00 88 ALA A N 1
ATOM 713 C CA . ALA A 1 88 ? 8.556 7.390 -13.561 1.00 98.00 88 ALA A CA 1
ATOM 714 C C . ALA A 1 88 ? 9.442 7.357 -14.813 1.00 98.00 88 ALA A C 1
ATOM 716 O O . ALA A 1 88 ? 9.394 8.270 -15.640 1.00 98.00 88 ALA A O 1
ATOM 717 N N . LEU A 1 89 ? 10.219 6.283 -14.984 1.00 97.62 89 LEU A N 1
ATOM 718 C CA . LEU A 1 89 ? 11.029 6.065 -16.184 1.00 97.62 89 LEU A CA 1
ATOM 719 C C . LEU A 1 89 ? 10.166 5.768 -17.415 1.00 97.62 89 LEU A C 1
ATOM 721 O O . LEU A 1 89 ? 10.420 6.313 -18.487 1.00 97.62 89 LEU A O 1
ATOM 725 N N . SER A 1 90 ? 9.155 4.911 -17.262 1.00 97.00 90 SER A N 1
ATOM 726 C CA . SER A 1 90 ? 8.283 4.486 -18.362 1.00 97.00 90 SER A CA 1
ATOM 727 C C . SER A 1 90 ? 7.401 5.618 -18.893 1.00 97.00 90 SER A C 1
ATOM 729 O O . SER A 1 90 ? 7.162 5.692 -20.095 1.00 97.00 90 SER A O 1
ATOM 731 N N . GLU A 1 91 ? 6.906 6.479 -18.008 1.00 95.38 91 GLU A N 1
ATOM 732 C CA . GLU A 1 91 ? 5.951 7.550 -18.320 1.00 95.38 91 GLU A CA 1
ATOM 733 C C . GLU A 1 91 ? 6.624 8.917 -18.473 1.00 95.38 91 GLU A C 1
ATOM 735 O O . GLU A 1 91 ? 5.965 9.894 -18.814 1.00 95.38 91 GLU A O 1
ATOM 740 N N . GLN A 1 92 ? 7.940 8.994 -18.239 1.00 96.19 92 GLN A N 1
ATOM 741 C CA . GLN A 1 92 ? 8.708 10.245 -18.229 1.00 96.19 92 GLN A CA 1
ATOM 742 C C . GLN A 1 92 ? 8.142 11.274 -17.236 1.00 96.19 92 GLN A C 1
ATOM 744 O O . GLN A 1 92 ? 8.224 12.482 -17.452 1.00 96.19 92 GLN A O 1
ATOM 749 N N . SER A 1 93 ? 7.590 10.777 -16.127 1.00 96.38 93 SER A N 1
ATOM 750 C CA . SER A 1 93 ? 6.946 11.562 -15.077 1.00 96.38 93 SER A CA 1
ATOM 751 C C . SER A 1 93 ? 7.615 11.256 -13.731 1.00 96.38 93 SER A C 1
ATOM 753 O O . SER A 1 93 ? 7.262 10.274 -13.080 1.00 96.38 93 SER A O 1
ATOM 755 N N . PRO A 1 94 ? 8.622 12.047 -13.304 1.00 95.06 94 PRO A N 1
ATOM 756 C CA . PRO A 1 94 ? 9.448 11.739 -12.129 1.00 95.06 94 PRO A CA 1
ATOM 757 C C . PRO A 1 94 ? 8.664 11.535 -10.831 1.00 95.06 94 PRO A C 1
ATOM 759 O O . PRO A 1 94 ? 9.094 10.777 -9.961 1.00 95.06 94 PRO A O 1
ATOM 762 N N . GLU A 1 95 ? 7.526 12.211 -10.709 1.00 96.00 95 GLU A N 1
ATOM 763 C CA . GLU A 1 95 ? 6.707 12.244 -9.501 1.00 96.00 95 GLU A CA 1
ATOM 764 C C . GLU A 1 95 ? 5.395 11.472 -9.662 1.00 96.00 95 GLU A C 1
ATOM 766 O O . GLU A 1 95 ? 4.523 11.605 -8.819 1.00 96.00 95 GLU A O 1
ATOM 771 N N . VAL A 1 96 ? 5.245 10.635 -10.699 1.00 97.12 96 VAL A N 1
ATOM 772 C CA . VAL A 1 96 ? 4.042 9.803 -10.866 1.00 97.12 96 VAL A CA 1
ATOM 773 C C . VAL A 1 96 ? 3.757 8.988 -9.606 1.00 97.12 96 VAL A C 1
ATOM 775 O O . VAL A 1 96 ? 4.676 8.422 -9.011 1.00 97.12 96 VAL A O 1
ATOM 778 N N . SER A 1 97 ? 2.489 8.906 -9.205 1.00 97.00 97 SER A N 1
ATOM 779 C CA . SER A 1 97 ? 2.090 8.074 -8.073 1.00 97.00 97 SER A CA 1
ATOM 780 C C . SER A 1 97 ? 2.172 6.590 -8.436 1.00 97.00 97 SER A C 1
ATOM 782 O O . SER A 1 97 ? 1.805 6.191 -9.543 1.00 97.00 97 SER A O 1
ATOM 784 N N . PRO A 1 98 ? 2.582 5.710 -7.507 1.00 97.44 98 PRO A N 1
ATOM 785 C CA . PRO A 1 98 ? 2.467 4.274 -7.722 1.00 97.44 98 PRO A CA 1
ATOM 786 C C . PRO A 1 98 ? 1.011 3.761 -7.728 1.00 97.44 98 PRO A C 1
ATOM 788 O O . PRO A 1 98 ? 0.805 2.586 -8.065 1.00 97.44 98 PRO A O 1
ATOM 791 N N . LEU A 1 99 ? 0.037 4.593 -7.339 1.00 97.50 99 LEU A N 1
ATOM 792 C CA . LEU A 1 99 ? -1.398 4.295 -7.247 1.00 97.50 99 LEU A CA 1
ATOM 793 C C . LEU A 1 99 ? -2.235 5.466 -7.796 1.00 97.50 99 LEU A C 1
ATOM 795 O O . LEU A 1 99 ? -2.015 6.608 -7.404 1.00 97.50 99 LEU A O 1
ATOM 799 N N . ALA A 1 100 ? -3.221 5.185 -8.640 1.00 95.25 100 ALA A N 1
ATOM 800 C CA . ALA A 1 100 ? -4.180 6.160 -9.158 1.00 95.25 100 ALA A CA 1
ATOM 801 C C . ALA A 1 100 ? -5.356 6.309 -8.176 1.00 95.25 100 ALA A C 1
ATOM 803 O O . ALA A 1 100 ? -6.419 5.709 -8.349 1.00 95.25 100 ALA A O 1
ATOM 804 N N . THR A 1 101 ? -5.126 7.023 -7.071 1.00 94.62 101 THR A N 1
ATOM 805 C CA . THR A 1 101 ? -6.061 7.078 -5.933 1.00 94.62 101 THR A CA 1
ATOM 806 C C . THR A 1 101 ? -7.303 7.929 -6.187 1.00 94.62 101 THR A C 1
ATOM 808 O O . THR A 1 101 ? -8.317 7.717 -5.533 1.00 94.62 101 THR A O 1
ATOM 811 N N . ASP A 1 102 ? -7.250 8.856 -7.131 1.00 94.31 102 ASP A N 1
ATOM 812 C CA . ASP A 1 102 ? -8.382 9.645 -7.631 1.00 94.31 102 ASP A CA 1
ATOM 813 C C . ASP A 1 102 ? -9.296 8.828 -8.549 1.00 94.31 102 ASP A C 1
ATOM 815 O O . ASP A 1 102 ? -10.515 8.860 -8.400 1.00 94.31 102 ASP A O 1
ATOM 819 N N . ASP A 1 103 ? -8.713 8.043 -9.454 1.00 93.81 103 ASP A N 1
ATOM 820 C CA . ASP A 1 103 ? -9.470 7.338 -10.492 1.00 93.81 103 ASP A CA 1
ATOM 821 C C . ASP A 1 103 ? -9.9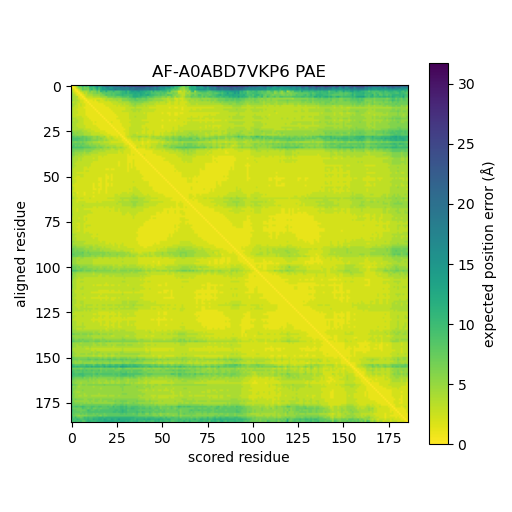99 5.967 -10.046 1.00 93.81 103 ASP A C 1
ATOM 823 O O . ASP A 1 103 ? -11.080 5.533 -10.458 1.00 93.81 103 ASP A O 1
ATOM 827 N N . LEU A 1 104 ? -9.225 5.231 -9.242 1.00 94.50 104 LEU A N 1
ATOM 828 C CA . LEU A 1 104 ? -9.476 3.818 -8.963 1.00 94.50 104 LEU A CA 1
ATOM 829 C C . LEU A 1 104 ? -9.804 3.592 -7.478 1.00 94.50 104 LEU A C 1
ATOM 831 O O . LEU A 1 104 ? -8.884 3.543 -6.657 1.00 94.50 104 LEU A O 1
ATOM 835 N N . PRO A 1 105 ? -11.079 3.315 -7.120 1.00 94.12 105 PRO A N 1
ATOM 836 C CA . PRO A 1 105 ? -11.481 3.113 -5.725 1.00 94.12 105 PRO A CA 1
ATOM 837 C C . PRO A 1 105 ? -10.641 2.059 -4.994 1.00 94.12 105 PRO A C 1
ATOM 839 O O . PRO A 1 105 ? -10.197 2.265 -3.875 1.00 94.12 105 PRO A O 1
ATOM 842 N N . HIS A 1 106 ? -10.335 0.939 -5.650 1.00 94.50 106 HIS A N 1
ATOM 843 C CA . HIS A 1 106 ? -9.538 -0.129 -5.043 1.00 94.50 106 HIS A CA 1
ATOM 844 C C . HIS A 1 106 ? -8.067 0.257 -4.795 1.00 94.50 106 HIS A C 1
ATOM 846 O O . HIS A 1 106 ? -7.435 -0.305 -3.904 1.00 94.50 106 HIS A O 1
ATOM 852 N N . GLU A 1 107 ? -7.502 1.190 -5.571 1.00 96.31 107 GLU A N 1
ATOM 853 C CA . GLU A 1 107 ? -6.150 1.704 -5.324 1.00 96.31 107 GLU A CA 1
ATOM 854 C C . GLU A 1 107 ? -6.157 2.767 -4.217 1.00 96.31 107 GLU A C 1
ATOM 856 O O . GLU A 1 107 ? -5.215 2.828 -3.425 1.00 96.31 107 GLU A O 1
ATOM 861 N N . TYR A 1 108 ? -7.249 3.527 -4.083 1.00 97.12 108 TYR A N 1
ATOM 862 C CA . TYR A 1 108 ? -7.497 4.369 -2.914 1.00 97.12 108 TYR A CA 1
ATOM 863 C C . TYR A 1 108 ? -7.595 3.539 -1.622 1.00 97.12 108 TYR A C 1
ATOM 865 O O . TYR A 1 108 ? -6.917 3.847 -0.640 1.00 97.12 108 TYR A O 1
ATOM 873 N N . GLU A 1 109 ? -8.350 2.433 -1.623 1.00 95.88 109 GLU A N 1
ATOM 874 C CA . GLU A 1 109 ? -8.418 1.503 -0.479 1.00 95.88 109 GLU A CA 1
ATOM 875 C C . GLU A 1 109 ? -7.046 0.961 -0.107 1.00 95.88 109 GLU A C 1
ATOM 877 O O . GLU A 1 109 ? -6.679 0.946 1.067 1.00 95.88 109 GLU A O 1
ATOM 882 N N . GLU A 1 110 ? -6.282 0.527 -1.110 1.00 97.31 110 GLU A N 1
ATOM 883 C CA . GLU A 1 110 ? -4.920 0.029 -0.939 1.00 97.31 110 GLU A CA 1
ATOM 884 C C . GLU A 1 110 ? -4.029 1.101 -0.282 1.00 97.31 110 GLU A C 1
ATOM 886 O O . GLU A 1 110 ? -3.315 0.797 0.679 1.00 97.31 110 GLU A O 1
ATOM 891 N N . CYS A 1 111 ? -4.132 2.361 -0.718 1.00 97.94 111 CYS A N 1
ATOM 892 C CA . CYS A 1 111 ? -3.423 3.497 -0.128 1.00 97.94 111 CYS A CA 1
ATOM 893 C C . CYS A 1 111 ? -3.796 3.720 1.349 1.00 97.94 111 CYS A C 1
ATOM 895 O O . CYS A 1 111 ? -2.925 3.666 2.228 1.00 97.94 111 CYS A O 1
ATOM 897 N N . VAL A 1 112 ? -5.089 3.896 1.646 1.00 96.44 112 VAL A N 1
ATOM 898 C CA . VAL A 1 112 ? -5.589 4.135 3.012 1.00 96.44 112 VAL A CA 1
ATOM 899 C C . VAL A 1 112 ? -5.277 2.953 3.932 1.00 96.44 112 VAL A C 1
ATOM 901 O O . VAL A 1 112 ? -4.912 3.145 5.094 1.00 96.44 112 VAL A O 1
ATOM 904 N N . GLN A 1 113 ? -5.334 1.720 3.424 1.00 96.06 113 GLN A N 1
ATOM 905 C CA . GLN A 1 113 ? -4.989 0.521 4.184 1.00 96.06 113 GLN A CA 1
ATOM 906 C C . GLN A 1 113 ? -3.513 0.512 4.597 1.00 96.06 113 GLN A C 1
ATOM 908 O O . GLN A 1 113 ? -3.199 0.167 5.738 1.00 96.06 113 GLN A O 1
ATOM 913 N N . ILE A 1 114 ? -2.599 0.907 3.710 1.00 98.00 114 ILE A N 1
ATOM 914 C CA . ILE A 1 114 ? -1.164 0.963 4.026 1.00 98.00 114 ILE A CA 1
ATOM 915 C C . ILE A 1 114 ? -0.870 2.062 5.033 1.00 98.00 114 ILE A C 1
ATOM 917 O O . ILE A 1 114 ? -0.132 1.822 5.991 1.00 98.00 114 ILE A O 1
ATOM 921 N N . ILE A 1 115 ? -1.487 3.231 4.868 1.00 98.06 115 ILE A N 1
ATOM 922 C CA . ILE A 1 115 ? -1.409 4.316 5.851 1.00 98.06 115 ILE A CA 1
ATOM 923 C C . ILE A 1 115 ? -1.891 3.812 7.214 1.00 98.06 115 ILE A C 1
ATOM 925 O O . ILE A 1 115 ? -1.170 3.930 8.207 1.00 98.06 115 ILE A O 1
ATOM 929 N N . GLY A 1 116 ? -3.057 3.164 7.255 1.00 96.81 116 GLY A N 1
ATOM 930 C CA . GLY A 1 116 ? -3.618 2.569 8.464 1.00 96.81 116 GLY A CA 1
ATOM 931 C C . GLY A 1 116 ? -2.680 1.554 9.119 1.00 96.81 116 GLY A C 1
ATOM 932 O O . GLY A 1 116 ? -2.466 1.615 10.329 1.00 96.81 116 GLY A O 1
ATOM 933 N N . LEU A 1 117 ? -2.057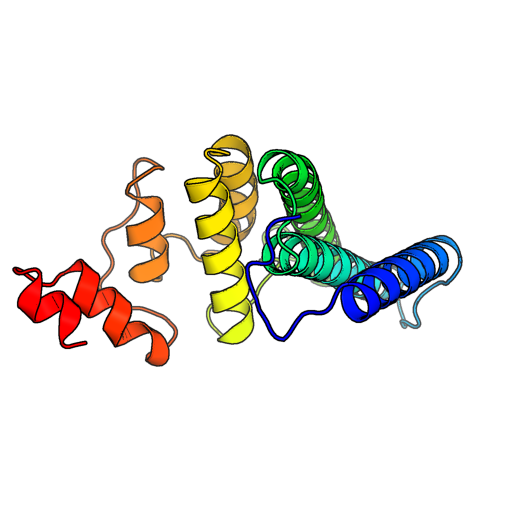 0.661 8.345 1.00 97.31 117 LEU A N 1
ATOM 934 C CA . LEU A 1 117 ? -1.072 -0.298 8.862 1.00 97.31 117 LEU A CA 1
ATOM 935 C C . LEU A 1 117 ? 0.164 0.395 9.439 1.00 97.31 117 LEU A C 1
ATOM 937 O O . LEU A 1 117 ? 0.609 0.025 10.525 1.00 97.31 117 LEU A O 1
ATOM 941 N N . CYS A 1 118 ? 0.708 1.404 8.759 1.00 98.19 118 CYS A N 1
ATOM 942 C CA . CYS A 1 118 ? 1.844 2.167 9.271 1.00 98.19 118 CYS A CA 1
ATOM 943 C C . CYS A 1 118 ? 1.508 2.860 10.599 1.00 98.19 118 CYS A C 1
ATOM 945 O O . CYS A 1 118 ? 2.330 2.844 11.518 1.00 98.19 118 CYS A O 1
ATOM 947 N N . ILE A 1 119 ? 0.300 3.416 10.731 1.00 96.94 119 ILE A N 1
ATOM 948 C CA . ILE A 1 119 ? -0.171 4.062 11.964 1.00 96.94 119 ILE A CA 1
ATOM 949 C C . ILE A 1 119 ? -0.366 3.029 13.082 1.00 96.94 119 ILE A C 1
ATOM 951 O O . ILE A 1 119 ? 0.190 3.191 14.168 1.00 96.94 119 ILE A O 1
ATOM 955 N N . LEU A 1 120 ? -1.108 1.948 12.819 1.00 95.94 120 LEU A N 1
ATOM 956 C CA . LEU A 1 120 ? -1.430 0.908 13.807 1.00 95.94 120 LEU A CA 1
ATOM 957 C C . LEU A 1 120 ? -0.196 0.143 14.297 1.00 95.94 120 LEU A C 1
ATOM 959 O O . LEU A 1 120 ? -0.163 -0.298 15.443 1.00 95.94 120 LEU A O 1
ATOM 963 N N . LEU A 1 121 ? 0.818 -0.018 13.443 1.00 96.25 121 LEU A N 1
ATOM 964 C CA . LEU A 1 121 ? 2.090 -0.655 13.796 1.00 96.25 121 LEU A CA 1
ATOM 965 C C . LEU A 1 121 ? 3.150 0.344 14.284 1.00 96.25 121 LEU A C 1
ATOM 967 O O . LEU A 1 121 ? 4.303 -0.042 14.471 1.00 96.25 121 LEU A O 1
ATOM 971 N N . HIS A 1 122 ? 2.778 1.611 14.492 1.00 96.06 122 HIS A N 1
ATOM 972 C CA . HIS A 1 122 ? 3.660 2.681 14.964 1.00 96.06 122 HIS A CA 1
ATOM 973 C C . HIS A 1 122 ? 4.940 2.863 14.121 1.00 96.06 122 HIS A C 1
ATOM 975 O O . HIS A 1 122 ? 5.995 3.236 14.635 1.00 96.06 122 HIS A O 1
ATOM 981 N N . ARG A 1 123 ? 4.856 2.624 12.807 1.00 97.38 123 ARG A N 1
ATOM 982 C CA . ARG A 1 123 ? 5.947 2.811 11.838 1.00 97.38 123 ARG A CA 1
ATOM 983 C C . ARG A 1 123 ? 5.795 4.137 11.096 1.00 97.38 123 ARG A C 1
ATOM 985 O O . ARG A 1 123 ? 5.585 4.182 9.884 1.00 97.38 123 ARG A O 1
ATOM 992 N N . THR A 1 124 ? 5.907 5.242 11.832 1.00 97.25 124 THR A N 1
ATOM 993 C CA . THR A 1 124 ? 5.821 6.603 11.268 1.00 97.25 124 THR A CA 1
ATOM 994 C C . THR A 1 124 ? 6.931 6.888 10.248 1.00 97.25 124 THR A C 1
ATOM 996 O O . THR A 1 124 ? 6.767 7.724 9.363 1.00 97.25 124 THR A O 1
ATOM 999 N N . ASP A 1 125 ? 8.062 6.193 10.343 1.00 98.25 125 ASP A N 1
ATOM 1000 C CA . ASP A 1 125 ? 9.136 6.238 9.351 1.00 98.25 125 ASP A CA 1
ATOM 1001 C C . ASP A 1 125 ? 8.690 5.670 7.992 1.00 98.25 125 ASP A C 1
ATOM 1003 O O . ASP A 1 125 ? 8.903 6.310 6.961 1.00 98.25 125 ASP A O 1
ATOM 1007 N N . LEU A 1 126 ? 8.002 4.522 7.993 1.00 98.62 126 LEU A N 1
ATOM 1008 C CA . LEU A 1 126 ? 7.433 3.916 6.786 1.00 98.62 126 LEU A CA 1
ATOM 1009 C C . LEU A 1 126 ? 6.263 4.737 6.246 1.00 98.62 126 LEU A C 1
ATOM 1011 O O . LEU A 1 126 ? 6.166 4.922 5.034 1.00 98.62 126 LEU A O 1
ATOM 1015 N N . LEU A 1 127 ? 5.428 5.286 7.138 1.00 98.62 127 LEU A N 1
ATOM 1016 C CA . LEU A 1 127 ? 4.341 6.188 6.763 1.00 98.62 127 LEU A CA 1
ATOM 1017 C C . LEU A 1 127 ? 4.865 7.357 5.924 1.00 98.62 127 LEU A C 1
ATOM 1019 O O . LEU A 1 127 ? 4.375 7.586 4.826 1.00 98.62 127 LEU A O 1
ATOM 1023 N N . LYS A 1 128 ? 5.894 8.060 6.415 1.00 98.31 128 LYS A N 1
ATOM 1024 C CA . LYS A 1 128 ? 6.486 9.216 5.721 1.00 98.31 128 LYS A CA 1
ATOM 1025 C C . LYS A 1 128 ? 7.045 8.851 4.351 1.00 98.31 128 LYS A C 1
ATOM 1027 O O . LYS A 1 128 ? 6.897 9.629 3.416 1.00 98.31 128 LYS A O 1
ATOM 1032 N N . ARG A 1 129 ? 7.693 7.688 4.231 1.00 98.56 129 ARG A N 1
ATOM 1033 C CA . ARG A 1 129 ? 8.228 7.201 2.951 1.00 98.56 129 ARG A CA 1
ATOM 1034 C C . ARG A 1 129 ? 7.114 6.943 1.944 1.00 98.56 129 ARG A C 1
ATOM 1036 O O . ARG A 1 129 ? 7.202 7.432 0.827 1.00 98.56 129 ARG A O 1
ATOM 1043 N N . PHE A 1 130 ? 6.066 6.230 2.355 1.00 98.69 130 PHE A N 1
ATOM 1044 C CA . PHE A 1 130 ? 4.937 5.905 1.486 1.00 98.69 130 PHE A CA 1
ATOM 1045 C C . PHE A 1 130 ? 4.137 7.150 1.084 1.00 98.69 130 PHE A C 1
ATOM 1047 O O . PHE A 1 130 ? 3.952 7.393 -0.103 1.00 98.69 130 PHE A O 1
ATOM 1054 N N . VAL A 1 131 ? 3.745 7.978 2.058 1.00 98.19 131 VAL A N 1
ATOM 1055 C CA . VAL A 1 131 ? 2.990 9.227 1.840 1.00 98.19 131 VAL A CA 1
ATOM 1056 C C . VAL A 1 131 ? 3.737 10.175 0.912 1.00 98.19 131 VAL A C 1
ATOM 1058 O O . VAL A 1 131 ? 3.121 10.772 0.045 1.00 98.19 131 VAL A O 1
ATOM 1061 N N . LYS A 1 132 ? 5.071 10.254 1.006 1.00 98.25 132 LYS A N 1
ATOM 1062 C CA . LYS A 1 132 ? 5.868 11.072 0.085 1.00 98.25 132 LYS A CA 1
ATOM 1063 C C . LYS A 1 132 ? 5.677 10.678 -1.385 1.00 98.25 132 LYS A C 1
ATOM 1065 O O . LYS A 1 132 ? 5.706 11.556 -2.235 1.00 98.25 132 LYS A O 1
ATOM 1070 N N . LEU A 1 133 ? 5.493 9.391 -1.695 1.00 98.50 133 LEU A N 1
ATOM 1071 C CA . LEU A 1 133 ? 5.252 8.944 -3.075 1.00 98.50 133 LEU A CA 1
ATOM 1072 C C . LEU A 1 133 ? 3.913 9.461 -3.615 1.00 98.50 133 LEU A C 1
ATOM 1074 O O . LEU A 1 133 ? 3.806 9.730 -4.804 1.00 98.50 133 LEU A O 1
ATOM 1078 N N . ILE A 1 134 ? 2.916 9.574 -2.737 1.00 98.12 134 ILE A N 1
ATOM 1079 C CA . ILE A 1 134 ? 1.557 10.009 -3.063 1.00 98.12 134 ILE A CA 1
ATOM 1080 C C . ILE A 1 134 ? 1.495 11.541 -3.103 1.00 98.12 134 ILE A C 1
ATOM 1082 O O . ILE A 1 134 ? 1.091 12.119 -4.104 1.00 98.12 134 ILE A O 1
ATOM 1086 N N . ASP A 1 135 ? 1.998 12.211 -2.065 1.00 97.62 135 ASP A N 1
ATOM 1087 C CA . ASP A 1 135 ? 2.037 13.672 -1.973 1.00 97.62 135 ASP A CA 1
ATOM 1088 C C . ASP A 1 135 ? 2.828 14.303 -3.131 1.00 97.62 135 ASP A C 1
ATOM 1090 O O . ASP A 1 135 ? 2.379 15.289 -3.711 1.00 97.62 135 ASP A O 1
ATOM 1094 N N . ASN A 1 136 ? 3.982 13.730 -3.504 1.00 97.19 136 ASN A N 1
ATOM 1095 C CA . ASN A 1 136 ? 4.780 14.241 -4.624 1.00 97.19 136 ASN A CA 1
ATOM 1096 C C . ASN A 1 136 ? 4.027 14.173 -5.961 1.00 97.19 136 ASN A C 1
ATOM 1098 O O . ASN A 1 136 ? 4.279 14.993 -6.834 1.00 97.19 136 ASN A O 1
ATOM 1102 N N . ALA A 1 137 ? 3.097 13.230 -6.112 1.00 96.50 137 ALA A N 1
ATOM 1103 C CA . ALA A 1 137 ? 2.280 13.097 -7.312 1.00 96.50 137 ALA A CA 1
ATOM 1104 C C . ALA A 1 137 ? 1.110 14.090 -7.376 1.00 96.50 137 ALA A C 1
ATOM 1106 O O . ALA A 1 137 ? 0.352 14.069 -8.341 1.00 96.50 137 ALA A O 1
ATOM 1107 N N . GLY A 1 138 ? 0.969 14.956 -6.368 1.00 95.56 138 GLY A N 1
ATOM 1108 C CA . GLY A 1 138 ? -0.029 16.022 -6.330 1.00 95.56 138 GLY A CA 1
ATOM 1109 C C . GLY A 1 138 ? -1.205 15.764 -5.396 1.00 95.56 138 GLY A C 1
ATOM 1110 O O . GLY A 1 138 ? -1.926 16.704 -5.117 1.00 95.56 138 GLY A O 1
ATOM 1111 N N . TYR A 1 139 ? -1.352 14.562 -4.832 1.00 95.75 139 TYR A N 1
ATOM 1112 C CA . TYR A 1 139 ? -2.520 14.187 -4.017 1.00 95.75 139 TYR A CA 1
ATOM 1113 C C . TYR A 1 139 ? -2.602 14.875 -2.636 1.00 95.75 139 TYR A C 1
ATOM 1115 O O . TYR A 1 139 ? -3.570 14.678 -1.900 1.00 95.75 139 TYR A O 1
ATOM 1123 N N . ALA A 1 140 ? -1.578 15.638 -2.238 1.00 96.50 140 ALA A N 1
ATOM 1124 C CA . ALA A 1 140 ? -1.562 16.336 -0.957 1.00 96.50 140 ALA A CA 1
ATOM 1125 C C . ALA A 1 140 ? -2.567 17.496 -0.949 1.00 96.50 140 ALA A C 1
ATOM 1127 O O . ALA A 1 140 ? -2.402 18.474 -1.675 1.00 96.50 140 ALA A O 1
ATOM 1128 N N . GLY A 1 141 ? -3.546 17.438 -0.050 1.00 95.81 141 GLY A N 1
ATOM 1129 C CA . GLY A 1 141 ? -4.577 18.461 0.100 1.00 95.81 141 GLY A CA 1
ATOM 1130 C C . GLY A 1 141 ? -5.788 18.289 -0.815 1.00 95.81 141 GLY A C 1
ATOM 1131 O O . GLY A 1 141 ? -6.572 19.229 -0.924 1.00 95.81 141 GLY A O 1
ATOM 1132 N N . ASP A 1 142 ? -5.964 17.116 -1.424 1.00 95.12 142 ASP A N 1
ATOM 1133 C CA . ASP A 1 142 ? -7.061 16.886 -2.370 1.00 95.12 142 ASP A CA 1
ATOM 1134 C C . ASP A 1 142 ? -8.203 16.013 -1.827 1.00 95.12 142 ASP A C 1
ATOM 1136 O O . ASP A 1 142 ? -9.302 16.077 -2.370 1.00 95.12 142 ASP A O 1
ATOM 1140 N N . ASP A 1 143 ? -7.982 15.225 -0.766 1.00 97.19 143 ASP A N 1
ATOM 1141 C CA . ASP A 1 143 ? -8.977 14.283 -0.229 1.00 97.19 143 ASP A CA 1
ATOM 1142 C C . ASP A 1 143 ? -9.082 14.342 1.303 1.00 97.19 143 ASP A C 1
ATOM 1144 O O . ASP A 1 143 ? -8.106 14.107 2.017 1.00 97.19 143 ASP A O 1
ATOM 1148 N N . THR A 1 144 ? -10.287 14.615 1.813 1.00 96.81 144 THR A N 1
ATOM 1149 C CA . THR A 1 144 ? -10.578 14.782 3.245 1.00 96.81 144 THR A CA 1
ATOM 1150 C C . THR A 1 144 ? -10.155 13.576 4.077 1.00 96.81 144 THR A C 1
ATOM 1152 O O . THR A 1 144 ? -9.484 13.737 5.092 1.00 96.81 144 THR A O 1
ATOM 1155 N N . LEU A 1 145 ? -10.511 12.352 3.670 1.00 95.38 145 LEU A N 1
ATOM 1156 C CA . LEU A 1 145 ? -10.228 11.162 4.477 1.00 95.38 145 LEU A CA 1
ATOM 1157 C C . LEU A 1 145 ? -8.723 10.855 4.512 1.00 95.38 145 LEU A C 1
ATOM 1159 O O . LEU A 1 145 ? -8.199 10.460 5.561 1.00 95.38 145 LEU A O 1
ATOM 1163 N N . TYR A 1 146 ? -8.022 11.058 3.396 1.00 96.75 146 TYR A N 1
ATOM 1164 C CA . TYR A 1 146 ? -6.566 10.963 3.329 1.00 96.75 146 TYR A CA 1
ATOM 1165 C C . TYR A 1 146 ? -5.893 11.994 4.251 1.00 96.75 146 TYR A C 1
ATOM 1167 O O . TYR A 1 146 ? -5.065 11.620 5.089 1.00 96.75 146 TYR A O 1
ATOM 1175 N N . GLU A 1 147 ? -6.282 13.268 4.161 1.00 97.50 147 GLU A N 1
ATOM 1176 C CA . GLU A 1 147 ? -5.721 14.343 4.986 1.00 97.50 147 GLU A CA 1
ATOM 1177 C C . GLU A 1 147 ? -6.011 14.154 6.481 1.00 97.50 147 GLU A C 1
ATOM 1179 O O . GLU A 1 147 ? -5.088 14.223 7.298 1.00 97.50 147 GLU A O 1
ATOM 1184 N N . ASP A 1 148 ? -7.252 13.837 6.853 1.00 94.94 148 ASP A N 1
ATOM 1185 C CA . ASP A 1 148 ? -7.676 13.660 8.247 1.00 94.94 148 ASP A CA 1
ATOM 1186 C C . ASP A 1 148 ? -6.974 12.495 8.940 1.00 94.94 148 ASP A C 1
ATOM 1188 O O . ASP A 1 148 ? -6.666 12.546 10.141 1.00 94.94 148 ASP A O 1
ATOM 1192 N N . LEU A 1 149 ? -6.711 11.419 8.197 1.00 93.94 149 LEU A N 1
ATOM 1193 C CA . LEU A 1 149 ? -5.973 10.279 8.720 1.00 93.94 149 LEU A CA 1
ATOM 1194 C C . LEU A 1 149 ? -4.513 10.658 8.998 1.00 93.94 149 LEU A C 1
ATOM 1196 O O . LEU A 1 149 ? -3.952 10.262 10.027 1.00 93.94 149 LEU A O 1
ATOM 1200 N N . LEU A 1 150 ? -3.907 11.453 8.113 1.00 96.94 150 LEU A N 1
ATOM 1201 C CA . LEU A 1 150 ? -2.518 11.885 8.226 1.00 96.94 150 LEU A CA 1
ATOM 1202 C C . LEU A 1 150 ? -2.322 13.006 9.249 1.00 96.94 150 LEU A C 1
ATOM 1204 O O . LEU A 1 150 ? -1.316 12.977 9.960 1.00 96.94 150 LEU A O 1
ATOM 1208 N N . HIS A 1 151 ? -3.267 13.939 9.392 1.00 95.06 151 HIS A N 1
ATOM 1209 C CA . HIS A 1 151 ? -3.157 15.116 10.267 1.00 95.06 151 HIS A CA 1
ATOM 1210 C C . HIS A 1 151 ? -2.892 14.746 11.733 1.00 95.06 151 HIS A C 1
ATOM 1212 O O . HIS A 1 151 ? -2.232 15.474 12.474 1.00 95.06 151 HIS A O 1
ATOM 1218 N N . LYS A 1 152 ? -3.355 13.568 12.165 1.00 89.56 152 LYS A N 1
ATOM 1219 C CA . LYS A 1 152 ? -3.159 13.070 13.537 1.00 89.56 152 LYS A CA 1
ATOM 1220 C C . LYS A 1 152 ? -1.708 12.698 13.848 1.00 89.56 152 LYS A C 1
ATOM 1222 O O . LYS A 1 152 ? -1.355 12.586 15.021 1.00 89.56 152 LYS A O 1
ATOM 1227 N N . ILE A 1 153 ? -0.890 12.454 12.824 1.00 95.00 153 ILE A N 1
ATOM 1228 C CA . ILE A 1 153 ? 0.460 11.883 12.950 1.00 95.00 153 ILE A CA 1
ATOM 1229 C C . ILE A 1 153 ? 1.518 12.757 12.263 1.00 95.00 153 ILE A C 1
ATOM 1231 O O . ILE A 1 153 ? 2.647 12.854 12.750 1.00 95.00 153 ILE A O 1
ATOM 1235 N N . LEU A 1 154 ? 1.179 13.378 11.133 1.00 94.94 154 LEU A N 1
ATOM 1236 C CA . LEU A 1 154 ? 2.054 14.236 10.343 1.00 94.94 154 LEU A CA 1
ATOM 1237 C C . LEU A 1 154 ? 1.609 15.701 10.480 1.00 94.94 154 LEU A C 1
ATOM 1239 O O . LEU A 1 154 ? 0.422 15.988 10.348 1.00 94.94 154 LEU A O 1
ATOM 1243 N N . PRO A 1 155 ? 2.537 16.638 10.745 1.00 91.50 155 PRO A N 1
ATOM 1244 C CA . PRO A 1 155 ? 2.195 18.050 10.866 1.00 91.50 155 PRO A CA 1
ATOM 1245 C C . PRO A 1 155 ? 1.839 18.661 9.505 1.00 91.50 155 PRO A C 1
ATOM 1247 O O . PRO A 1 155 ? 2.229 18.141 8.461 1.00 91.50 155 PRO A O 1
ATOM 1250 N N . SER A 1 156 ? 1.178 19.820 9.542 1.00 91.00 156 SER A N 1
ATOM 1251 C CA . SER A 1 156 ? 0.943 20.679 8.371 1.00 91.00 156 SER A CA 1
ATOM 1252 C C . SER A 1 156 ? 0.119 20.038 7.245 1.00 91.00 156 SER A C 1
ATOM 1254 O O . SER A 1 156 ? 0.360 20.331 6.077 1.00 91.00 156 SER A O 1
ATOM 1256 N N . ARG A 1 157 ? -0.841 19.171 7.588 1.00 95.12 157 ARG A N 1
ATOM 1257 C CA . ARG A 1 157 ? -1.857 18.680 6.641 1.00 95.12 157 ARG A CA 1
ATOM 1258 C C . ARG A 1 157 ? -2.934 19.731 6.392 1.00 95.12 157 ARG A C 1
ATOM 1260 O O . ARG A 1 157 ? -3.215 20.534 7.287 1.00 95.12 157 ARG A O 1
ATOM 1267 N N . THR A 1 158 ? -3.499 19.715 5.193 1.00 93.88 158 THR A N 1
ATOM 1268 C CA . THR A 1 158 ? -4.510 20.683 4.752 1.00 93.88 158 THR A CA 1
ATOM 1269 C C . THR A 1 158 ? -5.885 20.227 5.227 1.00 93.88 158 THR A C 1
ATOM 1271 O O . THR A 1 158 ? -6.184 19.042 5.174 1.00 93.88 158 THR A O 1
ATOM 1274 N N . ASP A 1 159 ? -6.714 21.159 5.696 1.00 92.81 159 ASP A N 1
ATOM 1275 C CA . ASP A 1 159 ? -8.133 20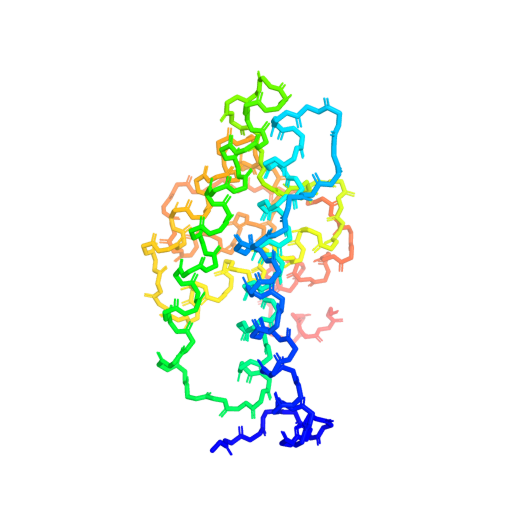.888 5.948 1.00 92.81 159 ASP A CA 1
ATOM 1276 C C . ASP A 1 159 ? -8.893 21.028 4.626 1.00 92.81 159 ASP A C 1
ATOM 1278 O O . ASP A 1 159 ? -8.809 22.069 3.964 1.00 92.81 159 ASP A O 1
ATOM 1282 N N . VAL A 1 160 ? -9.559 19.956 4.212 1.00 94.56 160 VAL A N 1
ATOM 1283 C CA . VAL A 1 160 ? -10.137 19.786 2.875 1.00 94.56 160 VAL A CA 1
ATOM 1284 C C . VAL A 1 160 ? -11.561 19.274 3.037 1.00 94.56 160 VAL A C 1
ATOM 1286 O O . VAL A 1 160 ? -11.802 18.385 3.846 1.00 94.56 160 VAL A O 1
ATOM 1289 N N . ASP A 1 161 ? -12.497 19.805 2.250 1.00 93.88 161 ASP A N 1
ATOM 1290 C CA . ASP A 1 161 ? -13.921 19.427 2.260 1.00 93.88 161 ASP A CA 1
ATOM 1291 C C . ASP A 1 161 ? -14.346 18.881 0.885 1.00 93.88 161 ASP A C 1
ATOM 1293 O O . ASP A 1 161 ? -15.235 19.402 0.212 1.00 93.88 161 ASP A O 1
ATOM 1297 N N . GLN A 1 162 ? -13.600 17.882 0.415 1.00 94.88 162 GLN A N 1
ATOM 1298 C CA . GLN A 1 162 ? -13.852 17.116 -0.805 1.00 94.88 162 GLN A CA 1
ATOM 1299 C C . GLN A 1 162 ? -13.092 15.788 -0.710 1.00 94.88 162 GLN A C 1
ATOM 1301 O O . GLN A 1 162 ? -12.018 15.723 -0.117 1.00 94.88 162 GLN A O 1
ATOM 1306 N N . TRP A 1 163 ? -13.627 14.722 -1.293 1.00 95.94 163 TRP A N 1
ATOM 1307 C CA . TRP A 1 163 ? -12.970 13.415 -1.338 1.00 95.94 163 TRP A CA 1
ATOM 1308 C C . TRP A 1 163 ? -13.277 12.718 -2.660 1.00 95.94 163 TRP A C 1
ATOM 1310 O O . TRP A 1 163 ? -14.293 12.998 -3.298 1.00 95.94 163 TRP A O 1
ATOM 1320 N N . TYR A 1 164 ? -12.392 11.818 -3.082 1.00 94.69 164 TYR A N 1
ATOM 1321 C CA . TYR A 1 164 ? -12.435 11.224 -4.420 1.00 94.69 164 TYR A CA 1
ATOM 1322 C C . TYR A 1 164 ? -13.623 10.291 -4.631 1.00 94.69 164 TYR A C 1
ATOM 1324 O O . TYR A 1 164 ? -14.283 10.334 -5.668 1.00 94.69 164 TYR A O 1
ATOM 1332 N N . HIS A 1 165 ? -13.893 9.428 -3.649 1.00 96.06 165 HIS A N 1
ATOM 1333 C CA . HIS A 1 165 ? -14.848 8.333 -3.807 1.00 96.06 165 HIS A CA 1
ATOM 1334 C C . HIS A 1 165 ? -15.985 8.440 -2.795 1.00 96.06 165 HIS A C 1
ATOM 1336 O O . HIS A 1 165 ? -15.794 8.195 -1.602 1.00 96.06 165 HIS A O 1
ATOM 1342 N N . ASP A 1 166 ? -17.199 8.704 -3.283 1.00 94.69 166 ASP A N 1
ATOM 1343 C CA . ASP A 1 166 ? -18.413 8.861 -2.464 1.00 94.69 166 ASP A CA 1
ATOM 1344 C C . ASP A 1 166 ? -18.701 7.674 -1.533 1.00 94.69 166 ASP A C 1
ATOM 1346 O O . ASP A 1 166 ? -19.349 7.837 -0.496 1.00 94.69 166 ASP A O 1
ATOM 1350 N N . VAL A 1 167 ? -18.196 6.480 -1.862 1.00 94.06 167 VAL A N 1
ATOM 1351 C CA . VAL A 1 167 ? -18.324 5.275 -1.029 1.00 94.06 167 VAL A CA 1
ATOM 1352 C C . VAL A 1 167 ? -17.716 5.451 0.371 1.0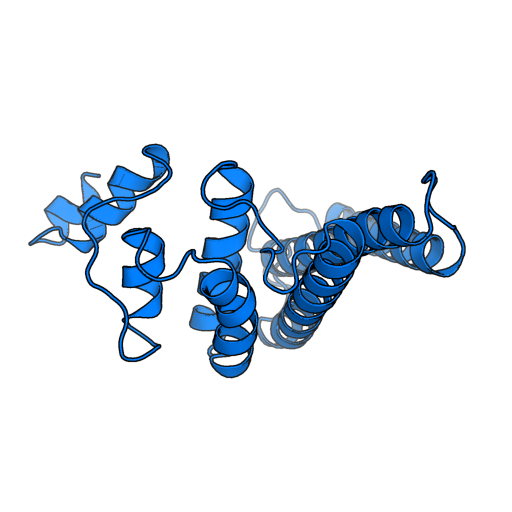0 94.06 167 VAL A C 1
ATOM 1354 O O . VAL A 1 167 ? -18.152 4.776 1.304 1.00 94.06 167 VAL A O 1
ATOM 1357 N N . TYR A 1 168 ? -16.774 6.384 0.553 1.00 93.44 168 TYR A N 1
ATOM 1358 C CA . TYR A 1 168 ? -16.176 6.697 1.856 1.00 93.44 168 TYR A CA 1
ATOM 1359 C C . TYR A 1 168 ? -16.832 7.872 2.583 1.00 93.44 168 TYR A C 1
ATOM 1361 O O . TYR A 1 168 ? -16.434 8.167 3.711 1.00 93.44 168 TYR A O 1
ATOM 1369 N N . SER A 1 169 ? -17.877 8.490 2.019 1.00 95.00 169 SER A N 1
ATOM 1370 C CA . SER A 1 169 ? -18.624 9.560 2.700 1.00 95.00 169 SER A CA 1
ATOM 1371 C C . SER A 1 169 ? -19.053 9.183 4.126 1.00 95.00 169 SER A C 1
ATOM 1373 O O . SER A 1 169 ? -18.892 10.021 5.011 1.00 95.00 169 SER A O 1
ATOM 1375 N N . PRO A 1 170 ? -19.523 7.945 4.413 1.00 95.50 170 PRO A N 1
ATOM 1376 C CA . PRO A 1 170 ? -19.866 7.556 5.783 1.00 95.50 170 PRO A CA 1
ATOM 1377 C C . PRO A 1 170 ? -18.683 7.646 6.758 1.00 95.50 170 PRO A C 1
ATOM 1379 O O . PRO A 1 170 ? -18.865 8.008 7.917 1.00 95.50 170 PRO A O 1
ATOM 1382 N N . LEU A 1 171 ? -17.456 7.368 6.299 1.00 93.81 171 LEU A N 1
ATOM 1383 C CA . LEU A 1 171 ? -16.254 7.478 7.130 1.00 93.81 171 LEU A CA 1
ATOM 1384 C C . LEU A 1 171 ? -15.923 8.939 7.442 1.00 93.81 171 LEU A C 1
ATOM 1386 O O . LEU A 1 171 ? -15.647 9.257 8.597 1.00 93.81 171 LEU A O 1
ATOM 1390 N N . VAL A 1 172 ? -15.997 9.822 6.442 1.00 94.75 172 VAL A N 1
ATOM 1391 C CA . VAL A 1 172 ? -15.808 11.269 6.632 1.00 94.75 172 VAL A CA 1
ATOM 1392 C C . VAL A 1 172 ? -16.869 11.808 7.595 1.00 94.75 172 VAL A C 1
ATOM 1394 O O . VAL A 1 172 ? -16.547 12.417 8.612 1.00 94.75 172 VAL A O 1
ATOM 1397 N N . GLN A 1 173 ? -18.141 11.490 7.362 1.00 95.50 173 GLN A N 1
ATOM 1398 C CA . GLN A 1 173 ? -19.247 11.902 8.233 1.00 95.50 173 GLN A CA 1
ATOM 1399 C C . GLN A 1 173 ? -19.067 11.407 9.674 1.00 95.50 173 GLN A C 1
ATOM 1401 O O . GLN A 1 173 ? -19.310 12.158 10.619 1.00 95.50 173 GLN A O 1
ATOM 1406 N N . ALA A 1 174 ? -18.576 10.180 9.865 1.00 95.25 174 ALA A N 1
ATOM 1407 C CA . ALA A 1 174 ? -18.273 9.647 11.188 1.00 95.25 174 ALA A CA 1
ATOM 1408 C C . ALA A 1 174 ? -17.112 10.378 11.891 1.00 95.25 174 ALA A C 1
ATOM 1410 O O . ALA A 1 174 ? -17.135 10.490 13.119 1.00 95.25 174 ALA A O 1
ATOM 1411 N N . ILE A 1 175 ? -16.116 10.887 11.154 1.00 92.38 175 ILE A N 1
ATOM 1412 C CA . ILE A 1 175 ? -15.006 11.685 11.710 1.00 92.38 175 ILE A CA 1
ATOM 1413 C C . ILE A 1 175 ? -15.512 13.032 12.243 1.00 92.38 175 ILE A C 1
ATOM 1415 O O . ILE A 1 175 ? -15.120 13.433 13.342 1.00 92.38 175 ILE A O 1
ATOM 1419 N N . TYR A 1 176 ? -16.400 13.697 11.501 1.00 93.62 176 TYR A N 1
ATOM 1420 C CA . TYR A 1 176 ? -16.923 15.026 11.846 1.00 93.62 176 TYR A CA 1
ATOM 1421 C C . TYR A 1 176 ? -18.198 15.003 12.706 1.00 93.62 176 TYR A C 1
ATOM 1423 O O . TYR A 1 176 ? -18.681 16.057 13.133 1.00 93.62 176 TYR A O 1
ATOM 1431 N N . ALA A 1 177 ? -18.744 13.821 12.994 1.00 96.19 177 ALA A N 1
ATOM 1432 C CA . ALA A 1 177 ? -19.888 13.657 13.880 1.00 96.19 177 ALA A CA 1
ATOM 1433 C C . ALA A 1 177 ? -19.622 14.269 15.266 1.00 96.19 177 ALA A C 1
ATOM 1435 O O . ALA A 1 177 ? -18.564 14.092 15.876 1.00 96.19 177 ALA A O 1
ATOM 1436 N N . LYS A 1 178 ? -20.623 14.959 15.818 1.00 95.75 178 LYS A N 1
ATOM 1437 C CA . LYS A 1 178 ? -20.508 15.648 17.115 1.00 95.75 178 LYS A CA 1
ATOM 1438 C C . LYS A 1 178 ? -20.635 14.689 18.291 1.00 95.75 178 LYS A C 1
ATOM 1440 O O . LYS A 1 178 ? -20.236 15.018 19.409 1.00 95.75 178 LYS A O 1
ATOM 1445 N N . THR A 1 179 ? -21.232 13.522 18.060 1.00 96.31 179 THR A N 1
ATOM 1446 C CA . THR A 1 179 ? -21.492 12.510 19.087 1.00 96.31 179 THR A CA 1
ATOM 1447 C C . THR A 1 179 ? -21.106 11.118 18.605 1.00 96.31 179 THR A C 1
ATOM 1449 O O . THR A 1 179 ? -21.062 10.840 17.408 1.00 96.31 179 THR A O 1
ATOM 1452 N N . LYS A 1 180 ? -20.850 10.207 19.550 1.00 93.81 180 LYS A N 1
ATOM 1453 C CA . LYS A 1 180 ? -20.549 8.806 19.223 1.00 93.81 180 LYS A CA 1
ATOM 1454 C C . LYS A 1 180 ? -21.764 8.096 18.636 1.00 93.81 180 LYS A C 1
ATOM 1456 O O . LYS A 1 180 ? -21.605 7.172 17.850 1.00 93.81 180 LYS A O 1
ATOM 1461 N N . GLU A 1 181 ? -22.959 8.485 19.058 1.00 95.62 181 GLU A N 1
ATOM 1462 C CA . GLU A 1 181 ? -24.232 7.948 18.589 1.00 95.62 181 GLU A CA 1
ATOM 1463 C C . GLU A 1 181 ? -24.464 8.315 17.123 1.00 95.62 181 GLU A C 1
ATOM 1465 O O . GLU A 1 181 ? -24.780 7.440 16.324 1.00 95.62 181 GLU A O 1
ATOM 1470 N N . GLU A 1 182 ? -24.225 9.578 16.767 1.00 93.81 182 GLU A N 1
ATOM 1471 C CA . GLU A 1 182 ? -24.263 10.063 15.385 1.00 93.81 182 GLU A CA 1
ATOM 1472 C C . GLU A 1 182 ? -23.201 9.367 14.524 1.00 93.81 182 GLU A C 1
ATOM 1474 O O . GLU A 1 182 ? -23.538 8.810 13.484 1.00 93.81 182 GLU A O 1
ATOM 1479 N N . ALA A 1 183 ? -21.955 9.273 15.006 1.00 93.88 183 ALA A N 1
ATOM 1480 C CA . ALA A 1 183 ? -20.872 8.595 14.287 1.00 93.88 183 ALA A CA 1
ATOM 1481 C C . ALA A 1 183 ? -21.179 7.119 13.971 1.00 93.88 183 ALA A C 1
ATOM 1483 O O . ALA A 1 183 ? -20.685 6.584 12.989 1.00 93.88 183 ALA A O 1
ATOM 1484 N N . ARG A 1 184 ? -21.978 6.448 14.811 1.00 92.31 184 ARG A N 1
ATOM 1485 C CA . ARG A 1 184 ? -22.398 5.045 14.624 1.00 92.31 184 ARG A CA 1
ATOM 1486 C C . ARG A 1 184 ? -23.575 4.870 13.661 1.00 92.31 184 ARG A C 1
ATOM 1488 O O . ARG A 1 184 ? -23.939 3.730 13.388 1.00 92.31 184 ARG A O 1
ATOM 1495 N N . SER A 1 185 ? -24.235 5.960 13.272 1.00 92.12 185 SER A N 1
ATOM 1496 C CA . SER A 1 185 ? -25.433 5.932 12.423 1.00 92.12 185 SER A CA 1
ATOM 1497 C C . SER A 1 185 ? -25.129 6.007 10.926 1.00 92.12 185 SER A C 1
ATOM 1499 O O . SER A 1 185 ? -26.023 5.734 10.124 1.00 92.12 185 SER A O 1
ATOM 1501 N N . PHE A 1 186 ? -23.884 6.344 10.586 1.00 87.62 186 PHE A N 1
ATOM 1502 C CA . PHE A 1 186 ? -23.305 6.265 9.248 1.00 87.62 186 PHE A CA 1
ATOM 1503 C C . PHE A 1 186 ? -22.688 4.880 9.023 1.00 87.62 186 PHE A C 1
ATOM 1505 O O . PHE A 1 186 ? -22.796 4.375 7.884 1.00 87.62 186 PHE A O 1
#

Sequence (186 aa):
MQKRQKLFSDAHYENFLREHGEANEILKTTKFKSDTSEGEATLRSRFSQRLALRKLMAMYTAGEEISSLIPQLENLVEKYEIRQAALALSEQSPEVSPLATDDLPHEYEECVQIIGLCILLHRTDLLKRFVKLIDNAGYAGDDTLYEDLLHKILPSRTDVDQWYHDVYSPLVQAIYAKTKEEARSF

InterPro domains:
  IPR028983 PA2201-like, C-terminal [G3DSA:1.10.3920.10] (101-186)
  IPR028983 PA2201-like, C-terminal [SSF140731] (100-184)

Secondary structure (DSSP, 8-state):
---S-TTS-HHHHHHHHHHHHHHHHHHHH-PPP-SSHHHHHHHHHHHHHHHHHHHHHHHHHHT--HHHHHHHHHHHHHHHHHHHHHHHHHHT-TT--SS-TTT-HHHHHHHHHHHHHHHHTT-HHHHHHHHHHHIIIIITTS-HHHHHHHHTTSSSPPP-S--S-GGGHHHHHHHH-SSHHHHTT-

Solvent-accessible surface area (backbone atoms only — not comparable to full-atom values): 10191 Å² total; per-residue (Å²): 116,62,62,70,34,90,87,58,43,68,71,57,51,53,51,50,52,52,53,53,50,52,53,53,52,43,64,76,74,52,84,64,93,52,99,43,73,43,54,22,43,32,54,50,24,49,51,53,24,53,53,36,48,51,49,44,51,50,41,54,43,47,14,52,61,72,77,68,43,54,64,38,52,53,53,28,50,51,27,43,55,51,22,20,54,24,41,13,67,58,69,75,32,87,42,46,42,70,53,58,47,72,82,34,68,72,40,30,50,53,51,54,50,51,48,49,48,21,59,77,68,69,33,62,70,57,34,53,58,51,49,47,45,42,39,62,46,60,58,61,64,58,28,27,64,64,27,60,64,40,46,79,79,42,84,91,55,51,93,46,97,45,60,69,56,76,88,48,46,44,58,50,51,31,70,72,37,93,42,74,70,58,28,70,73,88

Nearest PDB structures (foldseek):
  2fef-assembly1_A  TM=7.434E-01  e=3.403E-03  Pseudomonas aeruginosa PAO1

Mean predicted aligned error: 3.58 Å

pLDDT: mean 95.25, std 4.24, range [61.12, 98.81]